Protein AF-B8G571-F1 (afdb_monomer_lite)

pLDDT: mean 78.17, std 21.97, range [33.59, 98.81]

Radius of gyration: 35.3 Å; chains: 1; bounding box: 84×108×70 Å

Sequence (283 aa):
MSETVSPSSNPSPSGTERSGAGNASVTTETRPIRRRFLLNDRLRTGMLVLLGVLVIVILVLLVFGITGWSLSARPQSRLAPRDLILQPPTVAPVAGSVPSVPTTVVDVAPRFAAAYEQLGGLRRLGLPISPALLYNGREVQWFERARVEYWPELSGTPYEFQIGLVGVEYVAGRTFLRPDPFESRPDLRYFPETGFGVGGLFLQYWEENGGLQSFGYPISAEFDEVQPDGRAFRVQYFERARFELHPAAAGTPYVVQLGLLGSALYFGEPRPQTVQPRPTPVP

Organism: Chloroflexus aggregans (strain MD-66 / DSM 9485) (NCBI:txid326427)

Secondary structure (DSSP, 8-state):
-------------------------------------SSHHHHHHHHHHHHHHHHHHHHHHHHHSSS-------------HHHHHS--------SS---------PPPPTTTHHHHHHTTHHHHT-SEEEEEEEETTEEEEEESS-EEEE-GGGTTSTTSEEE-SHHHHHTTT---PPPPP---BTTEEEETTTTEEEEHHHHHHHHHTTHHHHH-SB-S--EEEE-TTS-EEEEEEETTEEEEE-GGGTTSTTSEEE--HHHHHHHTPPPPEEEPPPPPPP-

Structure (mmCIF, N/CA/C/O backbone):
data_AF-B8G571-F1
#
_entry.id   AF-B8G571-F1
#
loop_
_atom_site.group_PDB
_atom_site.id
_atom_site.type_symbol
_atom_site.label_atom_id
_atom_site.label_alt_id
_atom_site.label_comp_id
_atom_site.label_asym_id
_atom_site.label_entity_id
_atom_site.label_seq_id
_atom_site.pdbx_PDB_ins_code
_atom_site.Cartn_x
_atom_site.Cartn_y
_atom_site.Cartn_z
_atom_site.occupancy
_atom_site.B_iso_or_equiv
_atom_site.auth_seq_id
_atom_site.auth_comp_id
_atom_site.auth_asym_id
_atom_site.auth_atom_id
_atom_site.pdbx_PDB_model_num
ATOM 1 N N . MET A 1 1 ? -49.202 -38.147 -16.886 1.00 45.44 1 MET A N 1
ATOM 2 C CA . MET A 1 1 ? -48.747 -39.549 -16.824 1.00 45.44 1 MET A CA 1
ATOM 3 C C . MET A 1 1 ? -47.994 -39.697 -15.522 1.00 45.44 1 MET A C 1
ATOM 5 O O . MET A 1 1 ? -47.033 -38.973 -15.306 1.00 45.44 1 MET A O 1
ATOM 9 N N . SER A 1 2 ? -48.563 -40.495 -14.628 1.00 39.41 2 SER A N 1
ATOM 10 C CA . SER A 1 2 ? -48.139 -40.719 -13.246 1.00 39.41 2 SER A CA 1
ATOM 11 C C . SER A 1 2 ? -47.382 -42.039 -13.159 1.00 39.41 2 SER A C 1
ATOM 13 O O . SER A 1 2 ? -47.805 -42.971 -13.829 1.00 39.41 2 SER A O 1
ATOM 15 N N . GLU A 1 3 ? -46.368 -42.125 -12.298 1.00 45.25 3 GLU A N 1
ATOM 16 C CA . GLU A 1 3 ? -45.901 -43.349 -11.615 1.00 45.25 3 GLU A CA 1
ATOM 17 C C . GLU A 1 3 ? -45.014 -42.879 -10.428 1.00 45.25 3 GLU A C 1
ATOM 19 O O . GLU A 1 3 ? -44.069 -42.128 -10.649 1.00 45.25 3 GLU A O 1
ATOM 24 N N . THR A 1 4 ? -45.451 -42.902 -9.154 1.00 41.06 4 THR A N 1
ATOM 25 C CA . THR A 1 4 ? -45.388 -43.981 -8.119 1.00 41.06 4 THR A CA 1
ATOM 26 C C . THR A 1 4 ? -44.057 -44.748 -8.029 1.00 41.06 4 THR A C 1
ATOM 28 O O . THR A 1 4 ? -43.531 -45.109 -9.066 1.00 41.06 4 THR A O 1
ATOM 31 N N . VAL A 1 5 ? -43.480 -45.199 -6.899 1.00 40.47 5 VAL A N 1
ATOM 32 C CA . VAL A 1 5 ? -43.460 -44.942 -5.431 1.00 40.47 5 VAL A CA 1
ATOM 33 C C . VAL A 1 5 ? -42.567 -46.069 -4.835 1.00 40.47 5 VAL A C 1
ATOM 35 O O . VAL A 1 5 ? -42.882 -47.231 -5.047 1.00 40.47 5 VAL A O 1
ATOM 38 N N . SER A 1 6 ? -41.503 -45.710 -4.092 1.00 41.62 6 SER A N 1
ATOM 39 C CA . SER A 1 6 ? -40.931 -46.330 -2.855 1.00 41.62 6 SER A CA 1
ATOM 40 C C . SER A 1 6 ? -40.576 -47.857 -2.774 1.00 41.62 6 SER A C 1
ATOM 42 O O . SER A 1 6 ? -40.609 -48.553 -3.778 1.00 41.62 6 SER A O 1
ATOM 44 N N . PRO A 1 7 ? -40.152 -48.407 -1.602 1.00 54.22 7 PRO A N 1
ATOM 45 C CA . PRO A 1 7 ? -38.764 -48.465 -1.096 1.00 54.22 7 PRO A CA 1
ATOM 46 C C . PRO A 1 7 ? -38.327 -49.903 -0.681 1.00 54.22 7 PRO A C 1
ATOM 48 O O . PRO A 1 7 ? -39.120 -50.836 -0.758 1.00 54.22 7 PRO A O 1
ATOM 51 N N . SER A 1 8 ? -37.106 -50.110 -0.158 1.00 41.09 8 SER A N 1
ATOM 52 C CA . SER A 1 8 ? -36.758 -51.375 0.528 1.00 41.09 8 SER A CA 1
ATOM 53 C C . SER A 1 8 ? -35.945 -51.171 1.808 1.00 41.09 8 SER A C 1
ATOM 55 O O . SER A 1 8 ? -34.996 -50.393 1.860 1.00 41.09 8 SER A O 1
ATOM 57 N N . SER A 1 9 ? -36.369 -51.901 2.834 1.00 41.66 9 SER A N 1
ATOM 58 C CA . SER A 1 9 ? -35.986 -51.885 4.245 1.00 41.66 9 SER A CA 1
ATOM 59 C C . SER A 1 9 ? -34.973 -52.978 4.635 1.00 41.66 9 SER A C 1
ATOM 61 O O . SER A 1 9 ? -34.919 -54.026 4.002 1.00 41.66 9 SER A O 1
ATOM 63 N N . ASN A 1 10 ? -34.246 -52.696 5.727 1.00 40.47 10 ASN A N 1
ATOM 64 C CA . ASN A 1 10 ? -33.499 -53.526 6.706 1.00 40.47 10 ASN A CA 1
ATOM 65 C C . ASN A 1 10 ? -33.826 -55.042 6.812 1.00 40.47 10 ASN A C 1
ATOM 67 O O . ASN A 1 10 ? -34.968 -55.410 6.530 1.00 40.47 10 ASN A O 1
ATOM 71 N N . PRO A 1 11 ? -32.917 -55.914 7.341 1.00 53.44 11 PRO A N 1
ATOM 72 C CA . PRO A 1 11 ? -32.663 -55.963 8.806 1.00 53.44 11 PRO A CA 1
ATOM 73 C C . PRO A 1 11 ? -31.276 -56.474 9.317 1.00 53.44 11 PRO A C 1
ATOM 75 O O . PRO A 1 11 ? -30.541 -57.165 8.619 1.00 53.44 11 PRO A O 1
ATOM 78 N N . SER A 1 12 ? -30.978 -56.199 10.602 1.00 36.59 12 SER A N 1
ATOM 79 C CA . SER A 1 12 ? -30.071 -56.980 11.491 1.00 36.59 12 SER A CA 1
ATOM 80 C C . SER A 1 12 ? -30.841 -58.139 12.156 1.00 36.59 12 SER A C 1
ATOM 82 O O . SER A 1 12 ? -32.064 -58.012 12.270 1.00 36.59 12 SER A O 1
ATOM 84 N N . PRO A 1 13 ? -30.196 -59.230 12.652 1.00 52.22 13 PRO A N 1
ATOM 85 C CA . PRO A 1 13 ? -29.934 -59.326 14.112 1.00 52.22 13 PRO A CA 1
ATOM 86 C C . PRO A 1 13 ? -28.769 -60.253 14.613 1.00 52.22 13 PRO A C 1
ATOM 88 O O . PRO A 1 13 ? -28.415 -61.248 13.995 1.00 52.22 13 PRO A O 1
ATOM 91 N N . SER A 1 14 ? -28.225 -59.878 15.788 1.00 39.12 14 SER A N 1
ATOM 92 C CA . SER A 1 14 ? -27.766 -60.613 17.011 1.00 39.12 14 SER A CA 1
ATOM 93 C C . SER A 1 14 ? -27.102 -62.024 17.062 1.00 39.12 14 SER A C 1
ATOM 95 O O . SER A 1 14 ? -27.705 -63.006 16.643 1.00 39.12 14 SER A O 1
ATOM 97 N N . GLY A 1 15 ? -26.033 -62.113 17.892 1.00 34.69 15 GLY A N 1
ATOM 98 C CA . GLY A 1 15 ? -25.751 -63.147 18.939 1.00 34.69 15 GLY A CA 1
ATOM 99 C C . GLY A 1 15 ? -24.708 -64.249 18.621 1.00 34.69 15 GLY A C 1
ATOM 100 O O . GLY A 1 15 ? -24.495 -64.518 17.450 1.00 34.69 15 GLY A O 1
ATOM 101 N N . THR A 1 16 ? -24.024 -64.991 19.521 1.00 42.03 16 THR A N 1
ATOM 102 C CA . THR A 1 16 ? -23.723 -65.026 20.984 1.00 42.03 16 THR A CA 1
ATOM 103 C C . THR A 1 16 ? -22.795 -66.265 21.248 1.00 42.03 16 THR A C 1
ATOM 105 O O . THR A 1 16 ? -22.945 -67.249 20.532 1.00 42.03 16 THR A O 1
ATOM 108 N N . GLU A 1 17 ? -21.933 -66.259 22.299 1.00 39.91 17 GLU A N 1
ATOM 109 C CA . GLU A 1 17 ? -21.276 -67.419 23.017 1.00 39.91 17 GLU A CA 1
ATOM 110 C C . GLU A 1 17 ? -20.122 -68.227 22.334 1.00 39.91 17 GLU A C 1
ATOM 112 O O . GLU A 1 17 ? -20.059 -68.269 21.117 1.00 39.91 17 GLU A O 1
ATOM 117 N N . ARG A 1 18 ? -19.132 -68.919 22.966 1.00 39.53 18 ARG A N 1
ATOM 118 C CA . ARG A 1 18 ? -18.781 -69.430 24.335 1.00 39.53 18 ARG A CA 1
ATOM 119 C C . ARG A 1 18 ? -17.274 -69.863 24.357 1.00 39.53 18 ARG A C 1
ATOM 121 O O . ARG A 1 18 ? -16.792 -70.323 23.334 1.00 39.53 18 ARG A O 1
ATOM 128 N N . SER A 1 19 ? -16.482 -69.624 25.421 1.00 38.56 19 SER A N 1
ATOM 129 C CA . SER A 1 19 ? -16.029 -70.531 26.528 1.00 38.56 19 SER A CA 1
ATOM 130 C C . SER A 1 19 ? -14.947 -71.611 26.249 1.00 38.56 19 SER A C 1
ATOM 132 O O . SER A 1 19 ? -15.078 -72.394 25.316 1.00 38.56 19 SER A O 1
ATOM 134 N N . GLY A 1 20 ? -13.951 -71.730 27.153 1.00 34.31 20 GLY A N 1
ATOM 135 C CA . GLY A 1 20 ? -13.098 -72.925 27.319 1.00 34.31 20 GLY A CA 1
ATOM 136 C C . GLY A 1 20 ? -11.851 -72.732 28.208 1.00 34.31 20 GLY A C 1
ATOM 137 O O . GLY A 1 20 ? -10.887 -72.105 27.786 1.00 34.31 20 GLY A O 1
ATOM 138 N N . ALA A 1 21 ? -11.863 -73.291 29.426 1.00 43.22 21 ALA A N 1
ATOM 139 C CA . ALA A 1 21 ? -10.788 -73.283 30.434 1.00 43.22 21 ALA A CA 1
ATOM 140 C C . ALA A 1 21 ? -10.050 -74.641 30.517 1.00 43.22 21 ALA A C 1
ATOM 142 O O . ALA A 1 21 ? -10.618 -75.661 30.131 1.00 43.22 21 ALA A O 1
ATOM 143 N N . GLY A 1 22 ? -8.843 -74.688 31.109 1.00 34.47 22 GLY A N 1
ATOM 144 C CA . GLY A 1 22 ? -8.181 -75.948 31.494 1.00 34.47 22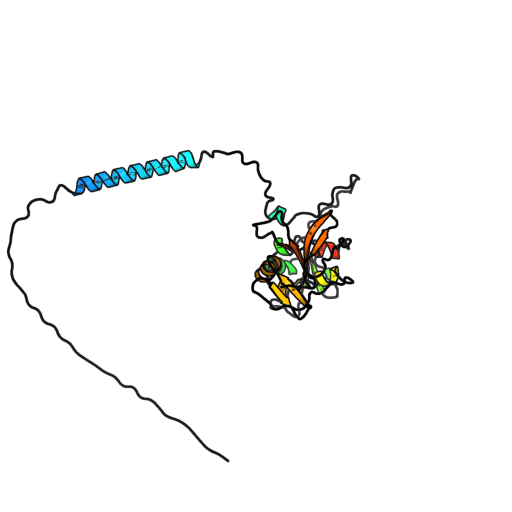 GLY A CA 1
ATOM 145 C C . GLY A 1 22 ? -6.830 -75.783 32.216 1.00 34.47 22 GLY A C 1
ATOM 146 O O . GLY A 1 22 ? -5.880 -75.267 31.641 1.00 34.47 22 GLY A O 1
ATOM 147 N N . ASN A 1 23 ? -6.765 -76.243 33.472 1.00 42.34 23 ASN A N 1
ATOM 148 C CA . ASN A 1 23 ? -5.604 -76.301 34.382 1.00 42.34 23 ASN A CA 1
ATOM 149 C C . ASN A 1 23 ? -4.798 -77.610 34.224 1.00 42.34 23 ASN A C 1
ATOM 151 O O . ASN A 1 23 ? -5.408 -78.654 34.007 1.00 42.34 23 ASN A O 1
ATOM 155 N N . ALA A 1 24 ? -3.489 -77.590 34.524 1.00 37.66 24 ALA A N 1
ATOM 156 C CA . ALA A 1 24 ? -2.761 -78.728 35.116 1.00 37.66 24 ALA A CA 1
ATOM 157 C C . ALA A 1 24 ? -1.444 -78.292 35.800 1.00 37.66 24 ALA A C 1
ATOM 159 O O . ALA A 1 24 ? -0.706 -77.452 35.292 1.00 37.66 24 ALA A O 1
ATOM 160 N N . SER A 1 25 ? -1.172 -78.887 36.962 1.00 43.00 25 SER A N 1
ATOM 161 C CA . SER A 1 25 ? -0.070 -78.663 37.908 1.00 43.00 25 SER A CA 1
ATOM 162 C C . SER A 1 25 ? 1.030 -79.736 37.802 1.00 43.00 25 SER A C 1
ATOM 164 O O . SER A 1 25 ? 0.711 -80.903 37.595 1.00 43.00 25 SER A O 1
ATOM 166 N N . VAL A 1 26 ? 2.309 -79.377 38.026 1.00 40.53 26 VAL A N 1
ATOM 167 C CA . VAL A 1 26 ? 3.432 -80.317 38.276 1.00 40.53 26 VAL A CA 1
ATOM 168 C C . VAL A 1 26 ? 4.404 -79.752 39.333 1.00 40.53 26 VAL A C 1
ATOM 170 O O . VAL A 1 26 ? 4.603 -78.544 39.437 1.00 40.53 26 VAL A O 1
ATOM 173 N N . THR A 1 27 ? 4.945 -80.671 40.136 1.00 39.69 27 THR A N 1
ATOM 174 C CA . THR A 1 27 ? 5.558 -80.569 41.472 1.00 39.69 27 THR A CA 1
ATOM 175 C C . THR A 1 27 ? 7.069 -80.235 41.502 1.00 39.69 27 THR A C 1
ATOM 177 O O . THR A 1 27 ? 7.789 -80.381 40.522 1.00 39.69 27 THR A O 1
ATOM 180 N N . THR A 1 28 ? 7.498 -79.806 42.692 1.00 46.19 28 THR A N 1
ATOM 181 C CA . THR A 1 28 ? 8.750 -79.256 43.260 1.00 46.19 28 THR A CA 1
ATOM 182 C C . THR A 1 28 ? 10.073 -80.035 43.091 1.00 46.19 28 THR A C 1
ATOM 184 O O . THR A 1 28 ? 10.098 -81.245 43.279 1.00 46.19 28 THR A O 1
ATOM 187 N N . GLU A 1 29 ? 11.205 -79.316 42.970 1.00 38.53 29 GLU A N 1
ATOM 188 C CA . GLU A 1 29 ? 12.532 -79.774 43.437 1.00 38.53 29 GLU A CA 1
ATOM 189 C C . GLU A 1 29 ? 13.393 -78.600 43.971 1.00 38.53 29 GLU A C 1
ATOM 191 O O . GLU A 1 29 ? 13.460 -77.525 43.373 1.00 38.53 29 GLU A O 1
ATOM 196 N N . THR A 1 30 ? 14.034 -78.792 45.130 1.00 47.78 30 THR A N 1
ATOM 197 C CA . THR A 1 30 ? 14.724 -77.765 45.939 1.00 47.78 30 THR A CA 1
ATOM 198 C C . THR A 1 30 ? 16.251 -77.894 45.809 1.00 47.78 30 THR A C 1
ATOM 200 O O . THR A 1 30 ? 16.797 -78.964 46.069 1.00 47.78 30 THR A O 1
ATOM 203 N N . ARG A 1 31 ? 16.983 -76.809 45.494 1.00 33.59 31 ARG A N 1
ATOM 204 C CA . ARG A 1 31 ? 18.466 -76.730 45.577 1.00 33.59 31 ARG A CA 1
ATOM 205 C C . ARG A 1 31 ? 18.934 -75.336 46.056 1.00 33.59 31 ARG A C 1
ATOM 207 O O . ARG A 1 31 ? 18.226 -74.358 45.833 1.00 33.59 31 ARG A O 1
ATOM 214 N N . PRO A 1 32 ? 20.083 -75.216 46.754 1.00 46.41 32 PRO A N 1
ATOM 215 C CA . PRO A 1 32 ? 20.324 -74.146 47.723 1.00 46.41 32 PRO A CA 1
ATOM 216 C C . PRO A 1 32 ? 20.829 -72.836 47.100 1.00 46.41 32 PRO A C 1
ATOM 218 O O . PRO A 1 32 ? 21.657 -72.825 46.190 1.00 46.41 32 PRO A O 1
ATOM 221 N N . ILE A 1 33 ? 20.387 -71.715 47.675 1.00 48.56 33 ILE A N 1
ATOM 222 C CA . ILE A 1 33 ? 20.823 -70.358 47.335 1.00 48.56 33 ILE A CA 1
ATOM 223 C C . ILE A 1 33 ? 22.231 -70.119 47.902 1.00 48.56 33 ILE A C 1
ATOM 225 O O . ILE A 1 33 ? 22.418 -70.014 49.114 1.00 48.56 33 ILE A O 1
ATOM 229 N N . ARG A 1 34 ? 23.231 -69.959 47.025 1.00 51.09 34 ARG A N 1
ATOM 230 C CA . ARG A 1 34 ? 24.529 -69.358 47.372 1.00 51.09 34 ARG A CA 1
ATOM 231 C C . ARG A 1 34 ? 24.786 -68.108 46.521 1.00 51.09 34 ARG A C 1
ATOM 233 O O . ARG A 1 34 ? 24.948 -68.197 45.313 1.00 51.09 34 ARG A O 1
ATOM 240 N N . ARG A 1 35 ? 24.914 -66.977 47.230 1.00 52.91 35 ARG A N 1
ATOM 241 C CA . ARG A 1 35 ? 25.648 -65.732 46.902 1.00 52.91 35 ARG A CA 1
ATOM 242 C C . ARG A 1 35 ? 25.152 -64.864 45.726 1.00 52.91 35 ARG A C 1
ATOM 244 O O . ARG A 1 35 ? 25.641 -64.967 44.609 1.00 52.91 35 ARG A O 1
ATOM 251 N N . ARG A 1 36 ? 24.344 -63.841 46.042 1.00 55.75 36 ARG A N 1
ATOM 252 C CA . ARG A 1 36 ? 24.288 -62.555 45.311 1.00 55.75 36 ARG A CA 1
ATOM 253 C C . ARG A 1 36 ? 24.496 -61.406 46.300 1.00 55.75 36 ARG A C 1
ATOM 255 O O . ARG A 1 36 ? 23.529 -60.915 46.858 1.00 55.75 36 ARG A O 1
ATOM 262 N N . PHE A 1 37 ? 25.742 -61.006 46.552 1.00 54.12 37 PHE A N 1
ATOM 263 C CA . PHE A 1 37 ? 26.017 -59.839 47.408 1.00 54.12 37 PHE A CA 1
ATOM 264 C C . PHE A 1 37 ? 27.237 -59.000 46.989 1.00 54.12 37 PHE A C 1
ATOM 266 O O . PHE A 1 37 ? 27.769 -58.272 47.809 1.00 54.12 37 PHE A O 1
ATOM 273 N N . LEU A 1 38 ? 27.694 -59.060 45.728 1.00 57.59 38 LEU A N 1
ATOM 274 C CA . LEU A 1 38 ? 28.886 -58.299 45.295 1.00 57.59 38 LEU A CA 1
ATOM 275 C C . LEU A 1 38 ? 28.763 -57.565 43.941 1.00 57.59 38 LEU A C 1
ATOM 277 O O . LEU A 1 38 ? 29.775 -57.113 43.414 1.00 57.59 38 LEU A O 1
ATOM 281 N N . LEU A 1 39 ? 27.561 -57.411 43.363 1.00 56.22 39 LEU A N 1
ATOM 282 C CA . LEU A 1 39 ? 27.386 -56.632 42.116 1.00 56.22 39 LEU A CA 1
ATOM 283 C C . LEU A 1 39 ? 26.834 -55.209 42.322 1.00 56.22 39 LEU A C 1
ATOM 285 O O . LEU A 1 39 ? 27.029 -54.357 41.457 1.00 56.22 39 LEU A O 1
ATOM 289 N N . ASN A 1 40 ? 26.180 -54.922 43.452 1.00 60.00 40 ASN A N 1
ATOM 290 C CA . ASN A 1 40 ? 25.453 -53.658 43.626 1.00 60.00 40 ASN A CA 1
ATOM 291 C C . ASN A 1 40 ? 26.343 -52.476 44.027 1.00 60.00 40 ASN A C 1
ATOM 293 O O . ASN A 1 40 ? 25.973 -51.338 43.751 1.00 60.00 40 ASN A O 1
ATOM 297 N N . ASP A 1 41 ? 27.512 -52.717 44.622 1.00 60.41 41 ASP A N 1
ATOM 298 C CA . ASP A 1 41 ? 28.391 -51.616 45.025 1.00 60.41 41 ASP A CA 1
ATOM 299 C C . ASP A 1 41 ? 29.051 -50.966 43.815 1.00 60.41 41 ASP A C 1
ATOM 301 O O . ASP A 1 41 ? 28.994 -49.753 43.681 1.00 60.41 41 ASP A O 1
ATOM 305 N N . ARG A 1 42 ? 29.546 -51.748 42.847 1.00 62.00 42 ARG A N 1
ATOM 306 C CA . ARG A 1 42 ? 30.198 -51.200 41.642 1.00 62.00 42 ARG A CA 1
ATOM 307 C C . ARG A 1 42 ? 29.274 -50.309 40.805 1.00 62.00 42 ARG A C 1
ATOM 309 O O . ARG A 1 42 ? 29.723 -49.297 40.276 1.00 62.00 42 ARG A O 1
ATOM 316 N N . LEU A 1 43 ? 27.989 -50.657 40.716 1.00 63.94 43 LEU A N 1
ATOM 317 C CA . LEU A 1 43 ? 26.984 -49.853 40.010 1.00 63.94 43 LEU A CA 1
ATOM 318 C C . LEU A 1 43 ? 26.650 -48.557 40.766 1.00 63.94 43 LEU A C 1
ATOM 320 O O . LEU A 1 43 ? 26.521 -47.503 40.148 1.00 63.94 43 LEU A O 1
ATOM 324 N N . ARG A 1 44 ? 26.568 -48.610 42.101 1.00 66.75 44 ARG A N 1
ATOM 325 C CA . ARG A 1 44 ? 26.329 -47.426 42.942 1.00 66.75 44 ARG A CA 1
ATOM 326 C C . ARG A 1 44 ? 27.514 -46.465 42.924 1.00 66.75 44 ARG A C 1
ATOM 328 O O . ARG A 1 44 ? 27.307 -45.264 42.772 1.00 66.75 44 ARG A O 1
ATOM 335 N N . THR A 1 45 ? 28.743 -46.977 43.005 1.00 72.50 45 THR A N 1
ATOM 336 C CA . THR A 1 45 ? 29.950 -46.146 42.911 1.00 72.50 45 THR A CA 1
ATOM 337 C C . THR A 1 45 ? 30.069 -45.511 41.526 1.00 72.50 45 THR A C 1
ATOM 339 O O . THR A 1 45 ? 30.356 -44.322 41.430 1.00 72.50 45 THR A O 1
ATOM 342 N N . GLY A 1 46 ? 29.773 -46.261 40.456 1.00 76.25 46 GLY A N 1
ATOM 343 C CA . GLY A 1 46 ? 29.768 -45.728 39.090 1.00 76.25 46 GLY A CA 1
ATOM 344 C C . GLY A 1 46 ? 28.759 -44.593 38.891 1.00 76.25 46 GLY A C 1
ATOM 345 O O . GLY A 1 46 ? 29.092 -43.569 38.298 1.00 76.25 46 GLY A O 1
ATOM 346 N N . MET A 1 47 ? 27.552 -44.730 39.448 1.00 74.88 47 MET A N 1
ATOM 347 C CA . MET A 1 47 ? 26.511 -43.702 39.366 1.00 74.88 47 MET A CA 1
ATOM 348 C C . MET A 1 47 ? 26.886 -42.419 40.128 1.00 74.88 47 MET A C 1
ATOM 350 O O . MET A 1 47 ? 26.653 -41.323 39.624 1.00 74.88 47 MET A O 1
ATOM 354 N N . LEU A 1 48 ? 27.511 -42.535 41.306 1.00 81.38 48 LEU A N 1
ATOM 355 C CA . LEU A 1 48 ? 27.962 -41.374 42.087 1.00 81.38 48 LEU A CA 1
ATOM 356 C C . LEU A 1 48 ? 29.107 -40.614 41.405 1.00 81.38 48 LEU A C 1
ATOM 358 O O . LEU A 1 48 ? 29.114 -39.384 41.414 1.00 81.38 48 LEU A O 1
ATOM 362 N N . VAL A 1 49 ? 30.039 -41.329 40.766 1.00 83.44 49 VAL A N 1
ATOM 363 C CA . VAL A 1 49 ? 31.113 -40.705 39.975 1.00 83.44 49 VAL A CA 1
ATOM 364 C C . VAL A 1 49 ? 30.534 -39.950 38.778 1.00 83.44 49 VAL A C 1
ATOM 366 O O . VAL A 1 49 ? 30.915 -38.807 38.540 1.00 83.44 49 VAL A O 1
ATOM 369 N N . LEU A 1 50 ? 29.572 -40.544 38.063 1.00 83.00 50 LEU A N 1
ATOM 370 C CA . LEU A 1 50 ? 28.932 -39.907 36.909 1.00 83.00 50 LEU A CA 1
ATOM 371 C C . LEU A 1 50 ? 28.206 -38.610 37.299 1.00 83.00 50 LEU A C 1
ATOM 373 O O . LEU A 1 50 ? 28.311 -37.598 36.609 1.00 83.00 50 LEU A O 1
ATOM 377 N N . LEU A 1 51 ? 27.503 -38.632 38.433 1.00 85.56 51 LEU A N 1
ATOM 378 C CA . LEU A 1 51 ? 26.767 -37.478 38.941 1.00 85.56 51 LEU A CA 1
ATOM 379 C C . LEU A 1 51 ? 27.721 -36.367 39.410 1.00 85.56 51 LEU A C 1
ATOM 381 O O . LEU A 1 51 ? 27.471 -35.194 39.145 1.00 85.56 51 LEU A O 1
ATOM 385 N N . GLY A 1 52 ? 28.859 -36.732 40.011 1.00 88.31 52 GLY A N 1
ATOM 386 C CA . GLY A 1 52 ? 29.930 -35.789 40.342 1.00 88.31 52 GLY A CA 1
ATOM 387 C C . GLY A 1 52 ? 30.539 -35.116 39.107 1.00 88.31 52 GLY A C 1
ATOM 388 O O . GLY A 1 52 ? 30.698 -33.897 39.089 1.00 88.31 52 GLY A O 1
ATOM 389 N N . VAL A 1 53 ? 30.814 -35.880 38.045 1.00 87.56 53 VAL A N 1
ATOM 390 C CA . VAL A 1 53 ? 31.320 -35.335 36.771 1.00 87.56 53 VAL A CA 1
ATOM 391 C C . VAL A 1 53 ? 30.306 -34.380 36.140 1.00 87.56 53 VAL A C 1
ATOM 393 O O . VAL A 1 53 ? 30.684 -33.298 35.698 1.00 87.56 53 VAL A O 1
ATOM 396 N N . LEU A 1 54 ? 29.017 -34.731 36.148 1.00 87.00 54 LEU A N 1
ATOM 397 C CA . LEU A 1 54 ? 27.958 -33.877 35.607 1.00 87.00 54 LEU A CA 1
ATOM 398 C C . LEU A 1 54 ? 27.875 -32.532 36.345 1.00 87.00 54 LEU A C 1
ATOM 400 O 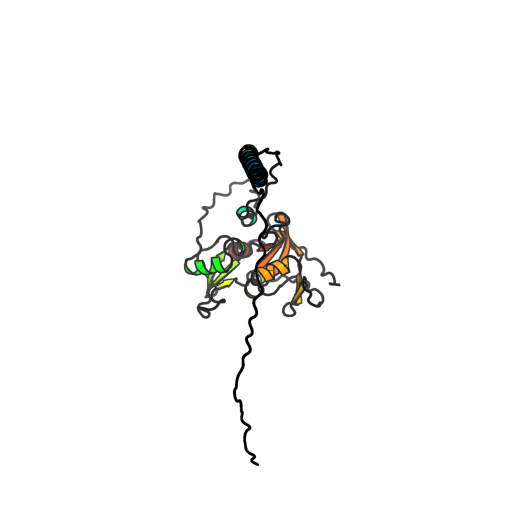O . LEU A 1 54 ? 27.780 -31.486 35.707 1.00 87.00 54 LEU A O 1
ATOM 404 N N . VAL A 1 55 ? 27.964 -32.543 37.678 1.00 88.81 55 VAL A N 1
ATOM 405 C CA . VAL A 1 55 ? 27.960 -31.316 38.491 1.00 88.81 55 VAL A CA 1
ATOM 406 C C . VAL A 1 55 ? 29.179 -30.444 38.190 1.00 88.81 55 VAL A C 1
ATOM 408 O O . VAL A 1 55 ? 29.037 -29.229 38.075 1.00 88.81 55 VAL A O 1
ATOM 411 N N . ILE A 1 56 ? 30.357 -31.044 37.998 1.00 87.25 56 ILE A N 1
ATOM 412 C CA . ILE A 1 56 ? 31.569 -30.306 37.615 1.00 87.25 56 ILE A CA 1
ATOM 413 C C . ILE A 1 56 ? 31.400 -29.673 36.231 1.00 87.25 56 ILE A C 1
ATOM 415 O O . ILE A 1 56 ? 31.729 -28.504 36.067 1.00 87.25 56 ILE A O 1
ATOM 419 N N . VAL A 1 57 ? 30.838 -30.390 35.254 1.00 84.25 57 VAL A N 1
ATOM 420 C CA . VAL A 1 57 ? 30.562 -29.836 33.917 1.00 84.25 57 VAL A CA 1
ATOM 421 C C . VAL A 1 57 ? 29.582 -28.665 33.997 1.00 84.25 57 VAL A C 1
ATOM 423 O O . VAL A 1 57 ? 29.822 -27.636 33.375 1.00 84.25 57 VAL A O 1
ATOM 426 N N . ILE A 1 58 ? 28.519 -28.774 34.797 1.00 82.06 58 ILE A N 1
ATOM 427 C CA . ILE A 1 58 ? 27.558 -27.680 35.003 1.00 82.06 58 ILE A CA 1
ATOM 428 C C . ILE A 1 58 ? 28.232 -26.478 35.680 1.00 82.06 58 ILE A C 1
ATOM 430 O O . ILE A 1 58 ? 28.022 -25.345 35.257 1.00 82.06 58 ILE A O 1
ATOM 434 N N . LEU A 1 59 ? 29.083 -26.704 36.685 1.00 83.06 59 LEU A N 1
ATOM 435 C CA . LEU A 1 59 ? 29.859 -25.643 37.334 1.00 83.06 59 LEU A CA 1
ATOM 436 C C . LEU A 1 59 ? 30.838 -24.975 36.368 1.00 83.06 59 LEU A C 1
ATOM 438 O O . LEU A 1 59 ? 30.940 -23.754 36.359 1.00 83.06 59 LEU A O 1
ATOM 442 N N . VAL A 1 60 ? 31.510 -25.746 35.513 1.00 79.38 60 VAL A N 1
ATOM 443 C CA . VAL A 1 60 ? 32.375 -25.219 34.451 1.00 79.38 60 VAL A CA 1
ATOM 444 C C . VAL A 1 60 ? 31.545 -24.403 33.459 1.00 79.38 60 VAL A C 1
ATOM 446 O O . VAL A 1 60 ? 31.925 -23.286 33.137 1.00 79.38 60 VAL A O 1
ATOM 449 N N . LEU A 1 61 ? 30.372 -24.871 33.033 1.00 78.94 61 LEU A N 1
ATOM 450 C CA . LEU A 1 61 ? 29.487 -24.101 32.153 1.00 78.94 61 LEU A CA 1
ATOM 451 C C . LEU A 1 61 ? 28.939 -22.831 32.821 1.00 78.94 61 LEU A C 1
ATOM 453 O O . LEU A 1 61 ? 28.746 -21.836 32.136 1.00 78.94 61 LEU A O 1
ATOM 457 N N . LEU A 1 62 ? 28.738 -22.813 34.138 1.00 75.75 62 LEU A N 1
ATOM 458 C CA . LEU A 1 62 ? 28.337 -21.606 34.870 1.00 75.75 62 LEU A CA 1
ATOM 459 C C . LEU A 1 62 ? 29.501 -20.621 35.056 1.00 75.75 62 LEU A C 1
ATOM 461 O O . LEU A 1 62 ? 29.309 -19.417 34.931 1.00 75.75 62 LEU A O 1
ATOM 465 N N . VAL A 1 63 ? 30.715 -21.113 35.309 1.00 71.62 63 VAL A N 1
ATOM 466 C CA . VAL A 1 63 ? 31.914 -20.275 35.494 1.00 71.62 63 VAL A CA 1
ATOM 467 C C . VAL A 1 63 ? 32.433 -19.730 34.154 1.00 71.62 63 VAL A C 1
ATOM 469 O O . VAL A 1 63 ? 32.806 -18.559 34.056 1.00 71.62 63 VAL A O 1
ATOM 472 N N . PHE A 1 64 ? 32.416 -20.548 33.099 1.00 63.78 64 PHE A N 1
ATOM 473 C CA . PHE A 1 64 ? 32.919 -20.195 31.766 1.00 63.78 64 PHE A CA 1
ATOM 474 C C . PHE A 1 64 ? 31.830 -19.708 30.799 1.00 63.78 64 PHE A C 1
ATOM 476 O O . PHE A 1 64 ? 32.138 -18.993 29.854 1.00 63.78 64 PHE A O 1
ATOM 483 N N . GLY A 1 65 ? 30.552 -20.016 31.037 1.00 54.81 65 GLY A N 1
ATOM 484 C CA . GLY A 1 65 ? 29.430 -19.483 30.249 1.00 54.81 65 GLY A CA 1
ATOM 485 C C . GLY A 1 65 ? 29.032 -18.051 30.617 1.00 54.81 65 GLY A C 1
ATOM 486 O O . GLY A 1 65 ? 28.275 -17.427 29.879 1.00 54.81 65 GLY A O 1
ATOM 487 N N . ILE A 1 66 ? 29.553 -17.510 31.725 1.00 57.78 66 ILE A N 1
ATOM 488 C CA . ILE A 1 66 ? 29.323 -16.118 32.156 1.00 57.78 66 ILE A CA 1
ATOM 489 C C . ILE A 1 66 ? 30.535 -15.218 31.844 1.00 57.78 66 ILE A C 1
ATOM 491 O O . ILE A 1 66 ? 30.409 -13.995 31.781 1.00 57.78 66 ILE A O 1
ATOM 495 N N . THR A 1 67 ? 31.707 -15.788 31.548 1.00 49.53 67 THR A N 1
ATOM 496 C CA . THR A 1 67 ? 32.883 -15.024 31.109 1.00 49.53 67 THR A CA 1
ATOM 497 C C . THR A 1 67 ? 32.916 -14.941 29.585 1.00 49.53 67 THR A C 1
ATOM 499 O O . THR A 1 67 ? 33.632 -15.662 28.899 1.00 49.53 67 THR A O 1
ATOM 502 N N . GLY A 1 68 ? 32.097 -14.035 29.044 1.00 53.25 68 GLY A N 1
ATOM 503 C CA . GLY A 1 68 ? 32.067 -13.711 27.623 1.00 53.25 68 GLY A CA 1
ATOM 504 C C . GLY A 1 68 ? 33.453 -13.334 27.098 1.00 53.25 68 GLY A C 1
ATOM 505 O O . GLY A 1 68 ? 33.938 -12.224 27.311 1.00 53.25 68 GLY A O 1
ATOM 506 N N . TRP A 1 69 ? 34.078 -14.245 26.355 1.00 47.41 69 TRP A N 1
ATOM 507 C CA . TRP A 1 69 ? 35.111 -13.887 25.394 1.00 47.41 69 TRP A CA 1
ATOM 508 C C . TRP A 1 69 ? 34.445 -13.070 24.291 1.00 47.41 69 TRP A C 1
ATOM 510 O O . TRP A 1 69 ? 33.946 -13.596 23.298 1.00 47.41 69 TRP A O 1
ATOM 520 N N . SER A 1 70 ? 34.413 -11.756 24.498 1.00 52.72 70 SER A N 1
ATOM 521 C CA . SER A 1 70 ? 34.165 -10.780 23.447 1.00 52.72 70 SER A CA 1
ATOM 522 C C . SER A 1 70 ? 35.313 -10.873 22.443 1.00 52.72 70 SER A C 1
ATOM 524 O O . SER A 1 70 ? 36.284 -10.121 22.508 1.00 52.72 70 SER A O 1
ATOM 526 N N . LEU A 1 71 ? 35.200 -11.789 21.480 1.00 53.78 71 LEU A N 1
ATOM 527 C CA . LEU A 1 71 ? 35.712 -11.506 20.148 1.00 53.78 71 LEU A CA 1
ATOM 528 C C . LEU A 1 71 ? 35.036 -10.199 19.752 1.00 53.78 71 LEU A C 1
ATOM 530 O O . LEU A 1 71 ? 33.817 -10.166 19.592 1.00 53.78 71 LEU A O 1
ATOM 534 N N . SER A 1 72 ? 35.813 -9.123 19.659 1.00 51.56 72 SER A N 1
ATOM 535 C CA . SER A 1 72 ? 35.382 -7.871 19.051 1.00 51.56 72 SER A CA 1
ATOM 536 C C . SER A 1 72 ? 35.064 -8.134 17.580 1.00 51.56 72 SER A C 1
ATOM 538 O O . SER A 1 72 ? 35.815 -7.767 16.679 1.00 51.56 72 SER A O 1
ATOM 540 N N . ALA A 1 73 ? 33.940 -8.796 17.320 1.00 50.94 73 ALA A N 1
ATOM 541 C CA . ALA A 1 73 ? 33.221 -8.631 16.087 1.00 50.94 73 ALA A CA 1
ATOM 542 C C . ALA A 1 73 ? 32.889 -7.144 16.055 1.00 50.94 73 ALA A C 1
ATOM 544 O O . ALA A 1 73 ? 32.159 -6.643 16.913 1.00 50.94 73 ALA A O 1
ATOM 545 N N . ARG A 1 74 ? 33.502 -6.416 15.116 1.00 46.44 74 ARG A N 1
ATOM 546 C CA . ARG A 1 74 ? 33.055 -5.062 14.790 1.00 46.44 74 ARG A CA 1
ATOM 547 C C . ARG A 1 74 ? 31.528 -5.118 14.726 1.00 46.44 74 ARG A C 1
ATOM 549 O O . ARG A 1 74 ? 31.031 -5.991 14.008 1.00 46.44 74 ARG A O 1
ATOM 556 N N . PRO A 1 75 ? 30.789 -4.268 15.454 1.00 44.16 75 PRO A N 1
ATOM 557 C CA . PRO A 1 75 ? 29.353 -4.221 15.287 1.00 44.16 75 PRO A CA 1
ATOM 558 C C . PRO A 1 75 ? 29.101 -3.851 13.827 1.00 44.16 75 PRO A C 1
ATOM 560 O O . PRO A 1 75 ? 29.277 -2.706 13.420 1.00 44.16 75 PRO A O 1
ATOM 563 N N . GLN A 1 76 ? 28.743 -4.842 13.008 1.00 47.03 76 GLN A N 1
ATOM 564 C CA . GLN A 1 76 ? 27.952 -4.563 11.827 1.00 47.03 76 GLN A CA 1
ATOM 565 C C . GLN A 1 76 ? 26.692 -3.936 12.395 1.00 47.03 76 GLN A C 1
ATOM 567 O O . GLN A 1 76 ? 25.975 -4.571 13.169 1.00 47.03 76 GLN A O 1
ATOM 572 N N . SER A 1 77 ? 26.504 -2.658 12.104 1.00 46.88 77 SER A N 1
ATOM 573 C CA . SER A 1 77 ? 25.351 -1.855 12.471 1.00 46.88 77 SER A CA 1
ATOM 574 C C . SER A 1 77 ? 24.087 -2.473 11.868 1.00 46.88 77 SER A C 1
ATOM 576 O O . SER A 1 77 ? 23.551 -2.000 10.871 1.00 46.88 77 SER A O 1
ATOM 578 N N . ARG A 1 78 ? 23.601 -3.570 12.462 1.00 57.44 78 ARG A N 1
ATOM 579 C CA . ARG A 1 78 ? 22.230 -4.028 12.271 1.00 57.44 78 ARG A CA 1
ATOM 580 C C . ARG A 1 78 ? 21.357 -2.965 12.910 1.00 57.44 78 ARG A C 1
ATOM 582 O O . ARG A 1 78 ? 21.261 -2.891 14.132 1.00 57.44 78 ARG A O 1
ATOM 589 N N . LEU A 1 79 ? 20.777 -2.124 12.061 1.00 53.09 79 LEU A N 1
ATOM 590 C CA . LEU A 1 79 ? 19.687 -1.229 12.427 1.00 53.09 79 LEU A CA 1
ATOM 591 C C . LEU A 1 79 ? 18.640 -2.042 13.205 1.00 53.09 79 LEU A C 1
ATOM 593 O O . LEU A 1 79 ? 18.328 -3.176 12.823 1.00 53.09 79 LEU A O 1
ATOM 597 N N . ALA A 1 80 ? 18.136 -1.503 14.318 1.00 58.66 80 ALA A N 1
ATOM 598 C CA . ALA A 1 80 ? 17.105 -2.195 15.083 1.00 58.66 80 ALA A CA 1
ATOM 599 C C . ALA A 1 80 ? 15.843 -2.372 14.215 1.00 58.66 80 ALA A C 1
ATOM 601 O O . ALA A 1 80 ? 15.636 -1.585 13.293 1.00 58.66 80 ALA A O 1
ATOM 602 N N . PRO A 1 81 ? 14.949 -3.339 14.500 1.00 55.44 81 PRO A N 1
ATOM 603 C CA . PRO A 1 81 ? 13.721 -3.534 13.722 1.00 55.44 81 PRO A CA 1
ATOM 604 C C . PRO A 1 81 ? 12.903 -2.252 13.540 1.00 55.44 81 PRO A C 1
ATOM 606 O O . PRO A 1 81 ? 12.451 -1.964 12.439 1.00 55.44 81 PRO A O 1
ATOM 609 N N . ARG A 1 82 ? 12.792 -1.430 14.592 1.00 49.09 82 ARG A N 1
ATOM 610 C CA . ARG A 1 82 ? 12.148 -0.114 14.497 1.00 49.09 82 ARG A CA 1
ATOM 611 C C . ARG A 1 82 ? 12.891 0.826 13.543 1.00 49.09 82 ARG A C 1
ATOM 613 O O . ARG A 1 82 ? 12.240 1.503 12.774 1.00 49.09 82 ARG A O 1
ATOM 620 N N . ASP A 1 83 ? 14.223 0.831 13.546 1.00 57.50 83 ASP A N 1
ATOM 621 C CA . ASP A 1 83 ? 15.042 1.721 12.714 1.00 57.50 83 ASP A CA 1
ATOM 622 C C . ASP A 1 83 ? 15.088 1.227 11.255 1.00 57.50 83 ASP A C 1
ATOM 624 O O . ASP A 1 83 ? 15.344 2.004 10.342 1.00 57.50 83 ASP A O 1
ATOM 628 N N . LEU A 1 84 ? 14.822 -0.066 11.022 1.00 59.97 84 LEU A N 1
ATOM 629 C CA . LEU A 1 84 ? 14.597 -0.645 9.695 1.00 59.97 84 LEU A CA 1
ATOM 630 C C . LEU A 1 84 ? 13.228 -0.261 9.120 1.00 59.97 84 LEU A C 1
ATOM 632 O O . LEU A 1 84 ? 13.133 -0.090 7.909 1.00 59.97 84 LEU A O 1
ATOM 636 N N . ILE A 1 85 ? 12.198 -0.142 9.967 1.00 57.38 85 ILE A N 1
ATOM 637 C CA . ILE A 1 85 ? 10.822 0.230 9.584 1.00 57.38 85 ILE A CA 1
ATOM 638 C C . ILE A 1 85 ? 10.675 1.752 9.449 1.00 57.38 85 ILE A C 1
ATOM 640 O O . ILE A 1 85 ? 10.043 2.248 8.517 1.00 57.38 85 ILE A O 1
ATOM 644 N N . LEU A 1 86 ? 11.260 2.491 10.387 1.00 54.50 86 LEU A N 1
ATOM 645 C CA . LEU A 1 86 ? 11.201 3.944 10.501 1.00 54.50 86 LEU A CA 1
ATOM 646 C C . LEU A 1 86 ? 12.367 4.614 9.783 1.00 54.50 86 LEU A C 1
ATOM 648 O O . LEU A 1 86 ? 12.759 5.694 10.208 1.00 54.50 86 LEU A O 1
ATOM 652 N N . GLN A 1 87 ? 12.972 3.990 8.761 1.00 55.00 87 GLN A N 1
ATOM 653 C CA . GLN A 1 87 ? 14.011 4.674 7.989 1.00 55.00 87 GLN A CA 1
ATOM 654 C C . GLN A 1 87 ? 13.402 5.980 7.474 1.00 55.00 87 GLN A C 1
ATOM 656 O O . GLN A 1 87 ? 12.523 5.917 6.611 1.00 55.00 87 GLN A O 1
ATOM 661 N N . PRO A 1 88 ? 13.805 7.144 8.016 1.00 43.22 88 PRO A N 1
ATOM 662 C CA . PRO A 1 88 ? 13.233 8.390 7.555 1.00 43.22 88 PRO A CA 1
ATOM 663 C C . PRO A 1 88 ? 13.636 8.557 6.086 1.00 43.22 88 PRO A C 1
ATOM 665 O O . PRO A 1 88 ? 14.711 8.063 5.701 1.00 43.22 88 PRO A O 1
ATOM 668 N N . PRO A 1 89 ? 12.852 9.277 5.261 1.00 40.78 89 PRO A N 1
ATOM 669 C CA . PRO A 1 89 ? 13.439 9.871 4.072 1.00 40.78 89 PRO A CA 1
ATOM 670 C C . PRO A 1 89 ? 14.647 10.656 4.580 1.00 40.78 89 PRO A C 1
ATOM 672 O O . PRO A 1 89 ? 14.506 11.566 5.400 1.00 40.78 89 PRO A O 1
ATOM 675 N N . THR A 1 90 ? 15.857 10.236 4.209 1.00 41.75 90 THR A N 1
ATOM 676 C CA . THR A 1 90 ? 17.055 10.973 4.611 1.00 41.75 90 THR A CA 1
ATOM 677 C C . THR A 1 90 ? 17.085 12.207 3.730 1.00 41.75 90 THR A C 1
ATOM 679 O O . THR A 1 90 ? 17.802 12.269 2.739 1.00 41.75 90 THR A O 1
ATOM 682 N N . VAL A 1 91 ? 16.261 13.197 4.070 1.00 37.75 91 VAL A N 1
ATOM 683 C CA . VAL A 1 91 ? 16.477 14.559 3.617 1.00 37.75 91 VAL A CA 1
ATOM 684 C C . VAL A 1 91 ? 17.813 14.932 4.239 1.00 37.75 91 VAL A C 1
ATOM 686 O O . VAL A 1 91 ? 17.901 15.195 5.439 1.00 37.75 91 VAL A O 1
ATOM 689 N N . ALA A 1 92 ? 18.887 14.848 3.451 1.00 34.22 92 ALA A N 1
ATOM 690 C CA . ALA A 1 92 ? 20.161 15.416 3.849 1.00 34.22 92 ALA A CA 1
ATOM 691 C C . ALA A 1 92 ? 19.867 16.852 4.306 1.00 34.22 92 ALA A C 1
ATOM 693 O O . ALA A 1 92 ? 19.176 17.571 3.575 1.00 34.22 92 ALA A O 1
ATOM 694 N N . PRO A 1 93 ? 20.302 17.273 5.506 1.00 38.34 93 PRO A N 1
ATOM 695 C CA . PRO A 1 93 ? 20.046 18.628 5.946 1.00 38.34 93 PRO A CA 1
ATOM 696 C C . PRO A 1 93 ? 20.713 19.551 4.931 1.00 38.34 93 PRO A C 1
ATOM 698 O O . PRO A 1 93 ? 21.940 19.618 4.846 1.00 38.34 93 PRO A O 1
ATOM 701 N N . VAL A 1 94 ? 19.904 20.240 4.127 1.00 40.97 94 VAL A N 1
ATOM 702 C CA . VAL A 1 94 ? 20.381 21.396 3.383 1.00 40.97 94 VAL A CA 1
ATOM 703 C C . VAL A 1 94 ? 20.857 22.361 4.459 1.00 40.97 94 VAL A C 1
ATOM 705 O O . VAL A 1 94 ? 20.079 22.779 5.317 1.00 40.97 94 VAL A O 1
ATOM 708 N N . ALA A 1 95 ? 22.162 22.617 4.490 1.00 44.00 95 ALA A N 1
ATOM 709 C CA . ALA A 1 95 ? 22.775 23.516 5.450 1.00 44.00 95 ALA A CA 1
ATOM 710 C C . ALA A 1 95 ? 22.184 24.921 5.258 1.00 44.00 95 ALA A C 1
ATOM 712 O O . ALA A 1 95 ? 22.585 25.667 4.370 1.00 44.00 95 ALA A O 1
ATOM 713 N N . GLY A 1 96 ? 21.178 25.244 6.067 1.00 43.69 96 GLY A N 1
ATOM 714 C CA . GLY A 1 96 ? 20.429 26.489 5.997 1.00 43.69 96 GLY A CA 1
ATOM 715 C C . GLY A 1 96 ? 19.163 26.382 6.834 1.00 43.69 96 GLY A C 1
ATOM 716 O O . GLY A 1 96 ? 18.133 25.961 6.330 1.00 43.69 96 GLY A O 1
ATOM 717 N N . SER A 1 97 ? 19.285 26.704 8.126 1.00 45.94 97 SER A N 1
ATOM 718 C CA . SER A 1 97 ? 18.205 27.059 9.064 1.00 45.94 97 SER A CA 1
ATOM 719 C C . SER A 1 97 ? 16.782 26.650 8.645 1.00 45.94 97 SER A C 1
ATOM 721 O O . SER A 1 97 ? 15.975 27.502 8.273 1.00 45.94 97 SER A O 1
ATOM 723 N N . VAL A 1 98 ? 16.454 25.360 8.746 1.00 47.94 98 VAL A N 1
ATOM 724 C CA . VAL A 1 98 ? 15.050 24.946 8.806 1.00 47.94 98 VAL A CA 1
ATOM 725 C C . VAL A 1 98 ? 14.608 25.218 10.246 1.00 47.94 98 VAL A C 1
ATOM 727 O O . VAL A 1 98 ? 15.207 24.646 11.161 1.00 47.94 98 VAL A O 1
ATOM 730 N N . PRO A 1 99 ? 13.642 26.121 10.502 1.00 41.16 99 PRO A N 1
ATOM 731 C CA . PRO A 1 99 ? 13.084 26.257 11.839 1.00 41.16 99 PRO A CA 1
ATOM 732 C C . PRO A 1 99 ? 12.582 24.883 12.278 1.00 41.16 99 PRO A C 1
ATOM 734 O O . PRO A 1 99 ? 11.939 24.182 11.499 1.00 41.16 99 PRO A O 1
ATOM 737 N N . SER A 1 100 ? 12.916 24.487 13.505 1.00 43.00 100 SER A N 1
ATOM 738 C CA . SER A 1 100 ? 12.414 23.275 14.146 1.00 43.00 100 SER A CA 1
ATOM 739 C C . SER A 1 100 ? 10.889 23.270 14.059 1.00 43.00 100 SER A C 1
ATOM 741 O O . SER A 1 100 ? 10.219 23.954 14.835 1.00 43.00 100 SER A O 1
ATOM 743 N N . VAL A 1 101 ? 10.346 22.558 13.073 1.00 43.62 101 VAL A N 1
ATOM 744 C CA . VAL A 1 101 ? 8.908 22.343 12.948 1.00 43.62 101 VAL A CA 1
ATOM 745 C C . VAL A 1 101 ? 8.501 21.617 14.228 1.00 43.62 101 VAL A C 1
ATOM 747 O O . VAL A 1 101 ? 9.098 20.577 14.521 1.00 43.62 101 VAL A O 1
ATOM 750 N N . PRO A 1 102 ? 7.569 22.144 15.041 1.00 41.34 102 PRO A N 1
ATOM 751 C CA . PRO A 1 102 ? 7.079 21.399 16.187 1.00 41.34 102 PRO A CA 1
ATOM 752 C C . PRO A 1 102 ? 6.526 20.079 15.655 1.00 41.34 102 PRO A C 1
ATOM 754 O O . PRO A 1 102 ? 5.572 20.066 14.880 1.00 41.34 102 PRO A O 1
ATOM 757 N N . THR A 1 103 ? 7.166 18.970 16.021 1.00 47.91 103 THR A N 1
ATOM 758 C CA . THR A 1 103 ? 6.658 17.633 15.733 1.00 47.91 103 THR A CA 1
ATOM 759 C C . THR A 1 103 ? 5.414 17.460 16.588 1.00 47.91 103 THR A C 1
ATOM 761 O O . THR A 1 103 ? 5.486 17.006 17.728 1.00 47.91 103 THR A O 1
ATOM 764 N N . THR A 1 104 ? 4.264 17.915 16.094 1.00 56.19 104 THR A N 1
ATOM 765 C CA . THR A 1 104 ? 2.987 17.531 16.679 1.00 56.19 104 THR A CA 1
ATOM 766 C C . THR A 1 104 ? 2.932 16.016 16.569 1.00 56.19 104 THR A C 1
ATOM 768 O O . THR A 1 104 ? 2.859 15.480 15.467 1.00 56.19 104 THR A O 1
ATOM 771 N N . VAL A 1 105 ? 3.059 15.326 17.703 1.00 67.81 105 VAL A N 1
ATOM 772 C CA . VAL A 1 105 ? 2.809 13.888 17.761 1.00 67.81 105 VAL A CA 1
ATOM 773 C C . VAL A 1 105 ? 1.339 13.723 17.413 1.00 67.81 105 VAL A C 1
ATOM 775 O O . VAL A 1 105 ? 0.460 14.167 18.150 1.00 67.81 105 VAL A O 1
ATOM 778 N N . VAL A 1 106 ? 1.089 13.201 16.222 1.00 86.00 106 VAL A N 1
ATOM 779 C CA . VAL A 1 106 ? -0.248 12.834 15.786 1.00 86.00 106 VAL A CA 1
ATOM 780 C C . VAL A 1 106 ? -0.506 11.438 16.340 1.00 86.00 106 VAL A C 1
ATOM 782 O O . VAL A 1 106 ? 0.344 10.564 16.209 1.00 86.00 106 VAL A O 1
ATOM 785 N N . ASP A 1 107 ? -1.656 11.228 16.969 1.00 93.69 107 ASP A N 1
ATOM 786 C CA . ASP A 1 107 ? -2.058 9.910 17.459 1.00 93.69 107 ASP A CA 1
ATOM 787 C C . ASP A 1 107 ? -2.969 9.206 16.451 1.00 93.69 107 ASP A C 1
ATOM 789 O O . ASP A 1 107 ? -3.650 9.835 15.632 1.00 93.69 107 ASP A O 1
ATOM 793 N N . VAL A 1 108 ? -3.033 7.876 16.537 1.00 96.56 108 VAL A N 1
ATOM 794 C CA . VAL A 1 108 ? -4.067 7.112 15.833 1.00 96.56 108 VAL A CA 1
ATOM 795 C C . VAL A 1 108 ? -5.419 7.494 16.428 1.00 96.56 108 VAL A C 1
ATOM 797 O O . VAL A 1 108 ? -5.644 7.350 17.631 1.00 96.56 108 VAL A O 1
ATOM 800 N N . ALA A 1 109 ? -6.325 8.004 15.597 1.00 97.00 109 ALA A N 1
ATOM 801 C CA . ALA A 1 109 ? -7.627 8.449 16.060 1.00 97.00 109 ALA A CA 1
ATOM 802 C C . ALA A 1 109 ? -8.414 7.253 16.634 1.00 97.00 109 ALA A C 1
ATOM 804 O O . ALA A 1 109 ? -8.354 6.164 16.055 1.00 97.00 109 ALA A O 1
ATOM 805 N N . PRO A 1 110 ? -9.200 7.420 17.719 1.00 96.88 110 PRO A N 1
ATOM 806 C CA . PRO A 1 110 ? -9.862 6.300 18.397 1.00 96.88 110 PRO A CA 1
ATOM 807 C C . PRO A 1 110 ? -10.684 5.389 17.477 1.00 96.88 110 PRO A C 1
ATOM 809 O O . PRO A 1 110 ? -10.677 4.173 17.652 1.00 96.88 110 PRO A O 1
ATOM 812 N N . ARG A 1 111 ? -11.338 5.956 16.453 1.00 96.88 111 ARG A N 1
ATOM 813 C CA . ARG A 1 111 ? -12.092 5.193 15.445 1.00 96.88 111 ARG A CA 1
ATOM 814 C C . ARG A 1 111 ? -11.215 4.220 14.651 1.00 96.88 111 ARG A C 1
ATOM 816 O O . ARG A 1 111 ? -11.670 3.138 14.307 1.00 96.88 111 ARG A O 1
ATOM 823 N N . PHE A 1 112 ? -9.977 4.605 14.365 1.00 98.00 112 PHE A N 1
ATOM 824 C CA . PHE A 1 112 ? -9.045 3.851 13.531 1.00 98.00 112 PHE A CA 1
ATOM 825 C C . PHE A 1 112 ? -8.100 2.966 14.346 1.00 98.00 112 PHE A C 1
ATOM 827 O O . PHE A 1 112 ? -7.387 2.167 13.753 1.00 98.00 112 PHE A O 1
ATOM 834 N N . ALA A 1 113 ? -8.092 3.057 15.680 1.00 97.06 113 ALA A N 1
ATOM 835 C CA . ALA A 1 113 ? -7.119 2.364 16.527 1.00 97.06 113 ALA A CA 1
ATOM 836 C C . ALA A 1 113 ? -7.116 0.838 16.326 1.00 97.06 113 ALA A C 1
ATOM 838 O O . ALA A 1 113 ? -6.067 0.246 16.088 1.00 97.06 113 ALA A O 1
ATOM 839 N N . ALA A 1 114 ? -8.289 0.196 16.349 1.00 96.12 114 ALA A N 1
ATOM 840 C CA . ALA A 1 114 ? -8.385 -1.248 16.122 1.00 96.12 114 ALA A CA 1
ATOM 841 C C . ALA A 1 114 ? -7.991 -1.632 14.686 1.00 96.12 114 ALA A C 1
ATOM 843 O O . ALA A 1 114 ? -7.266 -2.604 14.472 1.00 96.12 114 ALA A O 1
ATOM 844 N N . ALA A 1 115 ? -8.435 -0.839 13.709 1.00 96.50 115 ALA A N 1
ATOM 845 C CA . ALA A 1 115 ? -8.112 -1.052 12.306 1.00 96.50 115 ALA A CA 1
ATOM 846 C C . ALA A 1 115 ? -6.614 -0.894 12.031 1.00 96.50 115 ALA A C 1
ATOM 848 O O . ALA A 1 115 ? -6.059 -1.666 11.262 1.00 96.50 115 ALA A O 1
ATOM 849 N N . TYR A 1 116 ? -5.945 0.061 12.677 1.00 96.94 116 TYR A N 1
ATOM 850 C CA . TYR A 1 116 ? -4.509 0.278 12.551 1.00 96.94 116 TYR A CA 1
ATOM 851 C C . TYR A 1 116 ? -3.731 -0.981 12.935 1.00 96.94 116 TYR A C 1
ATOM 853 O O . TYR A 1 116 ? -2.928 -1.464 12.139 1.00 96.94 116 TYR A O 1
ATOM 861 N N . GLU A 1 117 ? -4.035 -1.577 14.089 1.00 95.56 117 GLU A N 1
ATOM 862 C CA . GLU A 1 117 ? -3.406 -2.829 14.524 1.00 95.56 117 GLU A CA 1
ATOM 863 C C . GLU A 1 117 ? -3.706 -3.989 13.559 1.00 95.56 117 GLU A C 1
ATOM 865 O O . GLU A 1 117 ? -2.795 -4.695 13.122 1.00 95.56 117 GLU A O 1
ATOM 870 N N . GLN A 1 118 ? -4.967 -4.150 13.139 1.00 93.94 118 GLN A N 1
ATOM 871 C CA . GLN A 1 118 ? -5.380 -5.204 12.198 1.00 93.94 118 GLN A CA 1
ATOM 872 C C . GLN A 1 118 ? -4.721 -5.060 10.817 1.00 93.94 118 GLN A C 1
ATOM 874 O O . GLN A 1 118 ? -4.301 -6.040 10.197 1.00 93.94 118 GLN A O 1
ATOM 879 N N . LEU A 1 119 ? -4.566 -3.825 10.347 1.00 94.81 119 LEU A N 1
ATOM 880 C CA . LEU A 1 119 ? -3.910 -3.483 9.090 1.00 94.81 119 LEU A CA 1
ATOM 881 C C . LEU A 1 119 ? -2.378 -3.455 9.221 1.00 94.81 119 LEU A C 1
ATOM 883 O O . LEU A 1 119 ? -1.684 -3.081 8.281 1.00 94.81 119 LEU A O 1
ATOM 887 N N . GLY A 1 120 ? -1.817 -3.978 10.316 1.00 93.25 120 GLY A N 1
ATOM 888 C CA . GLY A 1 120 ? -0.382 -4.231 10.500 1.00 93.25 120 GLY A CA 1
ATOM 889 C C . GLY A 1 120 ? 0.416 -3.068 11.083 1.00 93.25 120 GLY A C 1
ATOM 890 O O . GLY A 1 120 ? 1.650 -3.094 11.022 1.00 93.25 120 GLY A O 1
ATOM 891 N N . GLY A 1 121 ? -0.277 -2.070 11.630 1.00 95.00 121 GLY A N 1
ATOM 892 C CA . GLY A 1 121 ? 0.257 -0.993 12.451 1.00 95.00 121 GLY A CA 1
ATOM 893 C C . GLY A 1 121 ? 1.499 -0.340 11.860 1.00 95.00 121 GLY A C 1
ATOM 894 O O . GLY A 1 121 ? 1.582 -0.081 10.659 1.00 95.00 121 GLY A O 1
ATOM 895 N N . LEU A 1 122 ? 2.511 -0.143 12.704 1.00 91.62 122 LEU A N 1
ATOM 896 C CA . LEU A 1 122 ? 3.733 0.572 12.337 1.00 91.62 122 LEU A CA 1
ATOM 897 C C . LEU A 1 122 ? 4.462 -0.055 11.142 1.00 91.62 122 LEU A C 1
ATOM 899 O O . LEU A 1 122 ? 5.045 0.654 10.328 1.00 91.62 122 LEU A O 1
ATOM 903 N N . ARG A 1 123 ? 4.432 -1.386 11.016 1.00 89.19 123 ARG A N 1
ATOM 904 C CA . ARG A 1 123 ? 5.164 -2.093 9.957 1.00 89.19 123 ARG A CA 1
ATOM 905 C C . ARG A 1 123 ? 4.555 -1.857 8.575 1.00 89.19 123 ARG A C 1
ATOM 907 O O . ARG A 1 123 ? 5.306 -1.787 7.606 1.00 89.19 123 ARG A O 1
ATOM 914 N N . ARG A 1 124 ? 3.222 -1.788 8.470 1.00 93.56 124 ARG A N 1
ATOM 915 C CA . ARG A 1 124 ? 2.522 -1.640 7.180 1.00 93.56 124 ARG A CA 1
ATOM 916 C C . ARG A 1 124 ? 2.041 -0.216 6.930 1.00 93.56 124 ARG A C 1
ATOM 918 O O . ARG A 1 124 ? 2.233 0.290 5.835 1.00 93.56 124 ARG A O 1
ATOM 925 N N . LEU A 1 125 ? 1.455 0.438 7.924 1.00 96.19 125 LEU A N 1
ATOM 926 C CA . LEU A 1 125 ? 0.903 1.786 7.783 1.00 96.19 125 LEU A CA 1
ATOM 927 C C . LEU A 1 125 ? 1.928 2.878 8.123 1.00 96.19 125 LEU A C 1
ATOM 929 O O . LEU A 1 125 ? 1.892 3.949 7.521 1.00 96.19 125 LEU A O 1
ATOM 933 N N . GLY A 1 126 ? 2.882 2.591 9.013 1.00 95.00 126 GLY A N 1
ATOM 934 C CA . GLY A 1 126 ? 3.802 3.599 9.547 1.00 95.00 126 GLY A CA 1
ATOM 935 C C . GLY A 1 126 ? 3.134 4.492 10.590 1.00 95.00 126 GLY A C 1
ATOM 936 O O . GLY A 1 126 ? 2.049 4.182 11.081 1.00 95.00 126 GLY A O 1
ATOM 937 N N . LEU A 1 127 ? 3.789 5.591 10.954 1.00 95.12 127 LEU A N 1
ATOM 938 C CA . LEU A 1 127 ? 3.229 6.541 11.916 1.00 95.12 127 LEU A CA 1
ATOM 939 C C . LEU A 1 127 ? 2.020 7.290 11.322 1.00 95.12 127 LEU A C 1
ATOM 941 O O . LEU A 1 127 ? 1.972 7.524 10.112 1.00 95.12 127 LEU A O 1
ATOM 945 N N . PRO A 1 128 ? 1.028 7.680 12.140 1.00 96.62 128 PRO A N 1
ATOM 946 C CA . PRO A 1 128 ? -0.015 8.605 11.703 1.00 96.62 128 PRO A CA 1
ATOM 947 C C . PRO A 1 128 ? 0.592 9.977 11.369 1.00 96.62 128 PRO A C 1
ATOM 949 O O . PRO A 1 128 ? 1.449 10.486 12.090 1.00 96.62 128 PRO A O 1
ATOM 952 N N . ILE A 1 129 ? 0.126 10.587 10.278 1.00 95.00 129 ILE A N 1
ATOM 953 C CA . ILE A 1 129 ? 0.604 11.897 9.793 1.00 95.00 129 ILE A CA 1
ATOM 954 C C . ILE A 1 129 ? -0.504 12.956 9.750 1.00 95.00 129 ILE A C 1
ATOM 956 O O . ILE A 1 129 ? -0.234 14.135 9.525 1.00 95.00 129 ILE A O 1
ATOM 960 N N . SER A 1 130 ? -1.754 12.553 9.991 1.00 95.62 130 SER A N 1
ATOM 961 C CA . SER A 1 130 ? -2.902 13.452 10.110 1.00 95.62 130 SER A CA 1
ATOM 962 C C . SER A 1 130 ? -3.831 13.025 11.252 1.00 95.62 130 SER A C 1
ATOM 964 O O . SER A 1 130 ? -3.878 11.838 11.590 1.00 95.62 130 SER A O 1
ATOM 966 N N . PRO A 1 131 ? -4.646 13.937 11.814 1.00 96.19 131 PRO A N 1
ATOM 967 C CA . PRO A 1 131 ? -5.843 13.530 12.550 1.00 96.19 131 PRO A CA 1
ATOM 968 C C . PRO A 1 131 ? -6.824 12.781 11.624 1.00 96.19 131 PRO A C 1
ATOM 970 O O . PRO A 1 131 ? -6.592 12.673 10.415 1.00 96.19 131 PRO A O 1
ATOM 973 N N . ALA A 1 132 ? -7.936 12.282 12.169 1.00 96.81 132 ALA A N 1
ATOM 974 C CA . ALA A 1 132 ? -9.051 11.828 11.339 1.00 96.81 132 ALA A CA 1
ATOM 975 C C . ALA A 1 132 ? -9.662 13.021 10.582 1.00 96.81 132 ALA A C 1
ATOM 977 O O . ALA A 1 132 ? -9.912 14.079 11.162 1.00 96.81 132 ALA A O 1
ATOM 978 N N . LEU A 1 133 ? -9.880 12.853 9.282 1.00 96.69 133 LEU A N 1
ATOM 979 C CA . LEU A 1 133 ? -10.353 13.877 8.357 1.00 96.69 133 LEU A CA 1
ATOM 980 C C . LEU A 1 133 ? -11.558 13.362 7.578 1.00 96.69 133 LEU A C 1
ATOM 982 O O . LEU A 1 133 ? -11.684 12.164 7.343 1.00 96.69 133 LEU A O 1
ATOM 986 N N . LEU A 1 134 ? -12.407 14.271 7.104 1.00 96.19 134 LEU A N 1
ATOM 987 C CA . LEU A 1 134 ? -13.403 13.943 6.091 1.00 96.19 134 LEU A CA 1
ATOM 988 C C . LEU A 1 134 ? -12.798 14.198 4.704 1.00 96.19 134 LEU A C 1
ATOM 990 O O . LEU A 1 134 ? -12.469 15.334 4.369 1.00 96.19 134 LEU A O 1
ATOM 994 N N . TYR A 1 135 ? -12.650 13.151 3.900 1.00 90.56 135 TYR A N 1
ATOM 995 C CA . TYR A 1 135 ? -12.083 13.201 2.556 1.00 90.56 135 TYR A CA 1
ATOM 996 C C . TYR A 1 135 ? -13.024 12.490 1.582 1.00 90.56 135 TYR A C 1
ATOM 998 O O . TYR A 1 135 ? -13.378 11.333 1.793 1.00 90.56 135 TYR A O 1
ATOM 1006 N N . ASN A 1 136 ? -13.479 13.191 0.539 1.00 89.25 136 ASN A N 1
ATOM 1007 C CA . ASN A 1 136 ? -14.457 12.682 -0.436 1.00 89.25 136 ASN A CA 1
ATOM 1008 C C . ASN A 1 136 ? -15.717 12.060 0.205 1.00 89.25 136 ASN A C 1
ATOM 1010 O O . ASN A 1 136 ? -16.231 11.046 -0.257 1.00 89.25 136 ASN A O 1
ATOM 1014 N N . GLY A 1 137 ? -16.210 12.666 1.292 1.00 91.50 137 GLY A N 1
ATOM 1015 C CA . GLY A 1 137 ? -17.398 12.195 2.017 1.00 91.50 137 GLY A CA 1
ATOM 1016 C C . GLY A 1 137 ? -17.158 11.000 2.944 1.00 91.50 137 GLY A C 1
ATOM 1017 O O . GLY A 1 137 ? -18.109 10.512 3.549 1.00 91.50 137 GLY A O 1
ATOM 1018 N N . ARG A 1 138 ? -15.908 10.550 3.091 1.00 94.31 138 ARG A N 1
ATOM 1019 C CA . ARG A 1 138 ? -15.520 9.435 3.955 1.00 94.31 138 ARG A CA 1
ATOM 1020 C C . ARG A 1 138 ? -14.613 9.912 5.080 1.00 94.31 138 ARG A C 1
ATOM 1022 O O . ARG A 1 138 ? -13.772 10.779 4.868 1.00 94.31 138 ARG A O 1
ATOM 1029 N N . GLU A 1 139 ? -14.774 9.359 6.278 1.00 98.19 139 GLU A N 1
ATOM 1030 C CA . GLU A 1 139 ? -13.802 9.589 7.348 1.00 98.19 139 GLU A CA 1
ATOM 1031 C C . GLU A 1 139 ? -12.541 8.765 7.058 1.00 98.19 139 GLU A C 1
ATOM 1033 O O . GLU A 1 139 ? -12.621 7.569 6.763 1.00 98.19 139 GLU A O 1
ATOM 1038 N N . VAL A 1 140 ? -11.379 9.405 7.115 1.00 98.50 140 VAL A N 1
ATOM 1039 C CA . VAL A 1 140 ? -10.083 8.805 6.799 1.00 98.50 140 VAL A CA 1
ATOM 1040 C C . VAL A 1 140 ? -9.034 9.231 7.815 1.00 98.50 140 VAL A C 1
ATOM 1042 O O . VAL A 1 140 ? -9.133 10.310 8.393 1.00 98.50 140 VAL A O 1
ATOM 1045 N N . GLN A 1 141 ? -7.980 8.440 7.974 1.00 98.56 141 GLN A N 1
ATOM 1046 C CA . GLN A 1 141 ? -6.748 8.894 8.614 1.00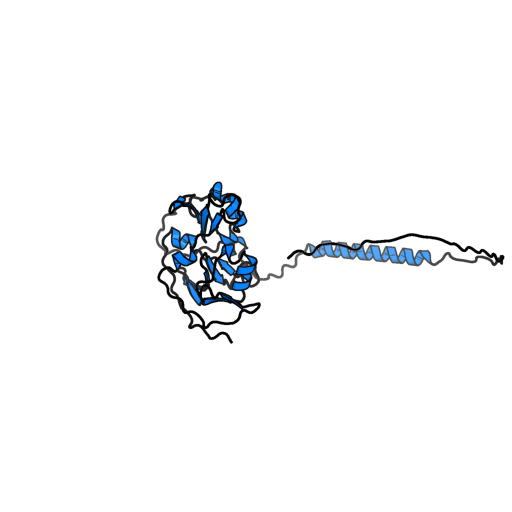 98.56 141 GLN A CA 1
ATOM 1047 C C . GLN A 1 141 ? -5.553 8.579 7.714 1.00 98.56 141 GLN A C 1
ATOM 1049 O O . GLN A 1 141 ? -5.466 7.489 7.140 1.00 98.56 141 GLN A O 1
ATOM 1054 N N . TRP A 1 142 ? -4.645 9.545 7.572 1.00 98.31 142 TRP A N 1
ATOM 1055 C CA . TRP A 1 142 ? -3.403 9.364 6.834 1.00 98.31 142 TRP A CA 1
ATOM 1056 C C . TRP A 1 142 ? -2.291 8.872 7.756 1.00 98.31 142 TRP A C 1
ATOM 1058 O O . TRP A 1 142 ? -2.102 9.368 8.870 1.00 98.31 142 TRP A O 1
ATOM 1068 N N . PHE A 1 143 ? -1.527 7.923 7.236 1.00 98.00 143 PHE A N 1
ATOM 1069 C CA . PHE A 1 143 ? -0.313 7.366 7.813 1.00 98.00 143 PHE A CA 1
ATOM 1070 C C . PHE A 1 143 ? 0.818 7.504 6.794 1.00 98.00 143 PHE A C 1
ATOM 1072 O O . PHE A 1 143 ? 0.565 7.756 5.617 1.00 98.00 143 PHE A O 1
ATOM 1079 N N . GLU A 1 144 ? 2.064 7.312 7.215 1.00 96.12 144 GLU A N 1
ATOM 1080 C CA . GLU A 1 144 ? 3.231 7.475 6.340 1.00 96.12 144 GLU A CA 1
ATOM 1081 C C . GLU A 1 144 ? 3.125 6.675 5.029 1.00 96.12 144 GLU A C 1
ATOM 1083 O O . GLU A 1 144 ? 3.486 7.156 3.955 1.00 96.12 144 GLU A O 1
ATOM 1088 N N . ARG A 1 145 ? 2.601 5.448 5.092 1.00 97.50 145 ARG A N 1
ATOM 1089 C CA . ARG A 1 145 ? 2.582 4.512 3.955 1.00 97.50 145 ARG A CA 1
ATOM 1090 C C . ARG A 1 145 ? 1.227 4.400 3.264 1.00 97.50 145 ARG A C 1
ATOM 1092 O O . ARG A 1 145 ? 1.158 3.876 2.156 1.00 97.50 145 ARG A O 1
ATOM 1099 N N . ALA A 1 146 ? 0.155 4.887 3.886 1.00 98.06 146 ALA A N 1
ATOM 1100 C CA . ALA A 1 146 ? -1.208 4.638 3.425 1.00 98.06 146 ALA A CA 1
ATOM 1101 C C . ALA A 1 146 ? -2.227 5.653 3.963 1.00 98.06 146 ALA A C 1
ATOM 1103 O O . ALA A 1 146 ? -2.016 6.304 4.981 1.00 98.06 146 ALA A O 1
ATOM 1104 N N . ARG A 1 147 ? -3.391 5.711 3.313 1.00 98.31 147 ARG A N 1
ATOM 1105 C CA . ARG A 1 147 ? -4.626 6.285 3.865 1.00 98.31 147 ARG A CA 1
ATOM 1106 C C . ARG A 1 147 ? -5.527 5.142 4.310 1.00 98.31 147 ARG A C 1
ATOM 1108 O O . ARG A 1 147 ? -5.749 4.240 3.511 1.00 98.31 147 ARG A O 1
ATOM 111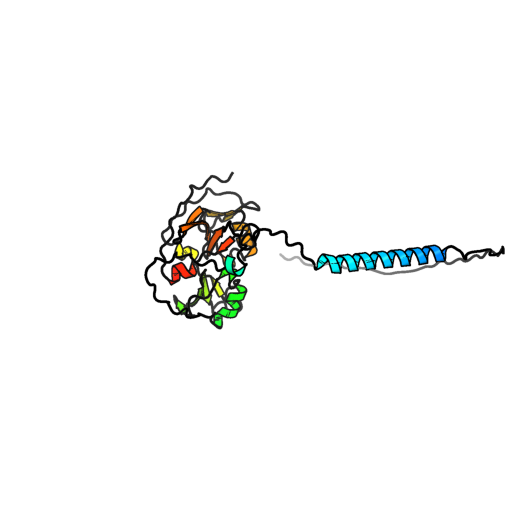5 N N . VAL A 1 148 ? -6.062 5.166 5.529 1.00 98.50 148 VAL A N 1
ATOM 1116 C CA . VAL A 1 148 ? -7.109 4.220 5.955 1.00 98.50 148 VAL A CA 1
ATOM 1117 C C . VAL A 1 148 ? -8.457 4.918 5.884 1.00 98.50 148 VAL A C 1
ATOM 1119 O O . VAL A 1 148 ? -8.616 6.030 6.378 1.00 98.50 148 VAL A O 1
ATOM 1122 N N . GLU A 1 149 ? -9.421 4.256 5.265 1.00 98.25 149 GLU A N 1
ATOM 1123 C CA . GLU A 1 149 ? -10.757 4.749 4.973 1.00 98.25 149 GLU A CA 1
ATOM 1124 C C . GLU A 1 149 ? -11.795 3.952 5.765 1.00 98.25 149 GLU A C 1
ATOM 1126 O O . GLU A 1 149 ? -11.748 2.720 5.777 1.00 98.25 149 GLU A O 1
ATOM 1131 N N . TYR A 1 150 ? -12.728 4.647 6.418 1.00 98.31 150 TYR A N 1
ATOM 1132 C CA . TYR A 1 150 ? -13.820 4.037 7.180 1.00 98.31 150 TYR A CA 1
ATOM 1133 C C . TYR A 1 150 ? -15.079 3.862 6.321 1.00 98.31 150 TYR A C 1
ATOM 1135 O O . TYR A 1 150 ? -15.562 4.819 5.718 1.00 98.31 150 TYR A O 1
ATOM 1143 N N . TRP A 1 151 ? -15.632 2.652 6.297 1.00 97.25 151 TRP A N 1
ATOM 1144 C CA . TRP A 1 151 ? -16.804 2.216 5.536 1.00 97.25 151 TRP A CA 1
ATOM 1145 C C . TRP A 1 151 ? -17.954 1.823 6.471 1.00 97.25 151 TRP A C 1
ATOM 1147 O O . TRP A 1 151 ? -18.150 0.632 6.717 1.00 97.25 151 TRP A O 1
ATOM 1157 N N . PRO A 1 152 ? -18.729 2.799 7.002 1.00 96.31 152 PRO A N 1
ATOM 1158 C CA . PRO A 1 152 ? -19.833 2.525 7.930 1.00 96.31 152 PRO A CA 1
ATOM 1159 C C . PRO A 1 152 ? -20.895 1.588 7.349 1.00 96.31 152 PRO A C 1
ATOM 1161 O O . PRO A 1 152 ? -21.507 0.810 8.075 1.00 96.31 152 PRO A O 1
ATOM 1164 N N . GLU A 1 153 ? -21.108 1.637 6.037 1.00 96.50 153 GLU A N 1
ATOM 1165 C CA . GLU A 1 153 ? -22.027 0.761 5.315 1.00 96.50 153 GLU A CA 1
ATOM 1166 C C . GLU A 1 153 ? -21.581 -0.714 5.307 1.00 96.50 153 GLU A C 1
ATOM 1168 O O . GLU A 1 153 ? -22.387 -1.599 5.033 1.00 96.50 153 GLU A O 1
ATOM 1173 N N . LEU A 1 154 ? -20.316 -0.980 5.645 1.00 96.50 154 LEU A N 1
ATOM 1174 C CA . LEU A 1 154 ? -19.713 -2.308 5.759 1.00 96.50 154 LEU A CA 1
ATOM 1175 C C . LEU A 1 154 ? -19.430 -2.689 7.220 1.00 96.50 154 LEU A C 1
ATOM 1177 O O . LEU A 1 154 ? -18.613 -3.581 7.467 1.00 96.50 154 LEU A O 1
ATOM 1181 N N . SER A 1 155 ? -20.068 -2.018 8.186 1.00 96.06 155 SER A N 1
ATOM 1182 C CA . SER A 1 155 ? -19.782 -2.227 9.606 1.00 96.06 155 SER A CA 1
ATOM 1183 C C . SER A 1 155 ? -19.988 -3.679 10.040 1.00 96.06 155 SER A C 1
ATOM 1185 O O . SER A 1 155 ? -20.960 -4.334 9.656 1.00 96.06 155 SER A O 1
ATOM 1187 N N . GLY A 1 156 ? -19.032 -4.200 10.812 1.00 92.31 156 GLY A N 1
ATOM 1188 C CA . GLY A 1 156 ? -18.998 -5.599 11.237 1.00 92.31 156 GLY A CA 1
ATOM 1189 C C . GLY A 1 156 ? -18.433 -6.572 10.196 1.00 92.31 156 GLY A C 1
ATOM 1190 O O . GLY A 1 156 ? -18.360 -7.771 10.468 1.00 92.31 156 GLY A O 1
ATOM 1191 N N . THR A 1 157 ? -18.007 -6.092 9.024 1.00 94.50 157 THR A N 1
ATOM 1192 C CA . THR A 1 157 ? -17.310 -6.910 8.020 1.00 94.50 157 THR A CA 1
ATOM 1193 C C . THR A 1 157 ? -15.799 -6.642 8.032 1.00 94.50 157 THR A C 1
ATOM 1195 O O . THR A 1 157 ? -15.362 -5.577 8.470 1.00 94.50 157 THR A O 1
ATOM 1198 N N . PRO A 1 158 ? -14.974 -7.536 7.453 1.00 89.62 158 PRO A N 1
ATOM 1199 C CA . PRO A 1 158 ? -13.544 -7.277 7.247 1.00 89.62 158 PRO A CA 1
ATOM 1200 C C . PRO A 1 158 ? -13.219 -6.080 6.334 1.00 89.62 158 PRO A C 1
ATOM 1202 O O . PRO A 1 158 ? -12.046 -5.763 6.146 1.00 89.62 158 PRO A O 1
ATOM 1205 N N . TYR A 1 159 ? -14.227 -5.448 5.726 1.00 92.81 159 TYR A N 1
ATOM 1206 C CA . TYR A 1 159 ? -14.084 -4.335 4.785 1.00 92.81 159 TYR A CA 1
ATOM 1207 C C . TYR A 1 159 ? -14.520 -2.988 5.377 1.00 92.81 159 TYR A C 1
ATOM 1209 O O . TYR A 1 159 ? -14.482 -1.978 4.675 1.00 92.81 159 TYR A O 1
ATOM 1217 N N . GLU A 1 160 ? -14.913 -2.960 6.656 1.00 96.69 160 GLU A N 1
ATOM 1218 C CA . GLU A 1 160 ? -15.263 -1.732 7.380 1.00 96.69 160 GLU A CA 1
ATOM 1219 C C . GLU A 1 160 ? -14.108 -0.722 7.391 1.00 96.69 160 GLU A C 1
ATOM 1221 O O . GLU A 1 160 ? -14.337 0.481 7.324 1.00 96.69 160 GLU A O 1
ATOM 1226 N N . PHE A 1 161 ? -12.862 -1.195 7.420 1.00 97.44 161 PHE A N 1
ATOM 1227 C CA . PHE A 1 161 ? -11.680 -0.351 7.291 1.00 97.44 161 PHE A CA 1
ATOM 1228 C C . PHE A 1 161 ? -10.783 -0.858 6.181 1.00 97.44 161 PHE A C 1
ATOM 1230 O O . PHE A 1 161 ? -10.470 -2.043 6.086 1.00 97.44 161 PHE A O 1
ATOM 1237 N N . GLN A 1 162 ? -10.364 0.065 5.329 1.00 96.56 162 GLN A N 1
ATOM 1238 C CA . GLN A 1 162 ? -9.751 -0.270 4.059 1.00 96.56 162 GLN A CA 1
ATOM 1239 C C . GLN A 1 162 ? -8.643 0.720 3.723 1.00 96.56 162 GLN A C 1
ATOM 1241 O O . GLN A 1 162 ? -8.810 1.921 3.897 1.00 96.56 162 GLN A O 1
ATOM 1246 N N . ILE A 1 163 ? -7.514 0.236 3.204 1.00 97.50 163 ILE A N 1
ATOM 1247 C CA . ILE A 1 163 ? -6.463 1.125 2.685 1.00 97.50 163 ILE A CA 1
ATOM 1248 C C . ILE A 1 163 ? -6.976 1.808 1.408 1.00 97.50 163 ILE A C 1
ATOM 1250 O O . ILE A 1 163 ? -7.501 1.124 0.545 1.00 97.50 163 ILE A O 1
ATOM 1254 N N . GLY A 1 164 ? -6.863 3.121 1.247 1.00 96.44 164 GLY A N 1
ATOM 1255 C CA . GLY A 1 164 ? -7.269 3.797 0.010 1.00 96.44 164 GLY A CA 1
ATOM 1256 C C . GLY A 1 164 ? -6.485 3.303 -1.214 1.00 96.44 164 GLY A C 1
ATOM 1257 O O . GLY A 1 164 ? -5.452 2.645 -1.090 1.00 96.44 164 GLY A O 1
ATOM 1258 N N . LEU A 1 165 ? -6.929 3.661 -2.420 1.00 97.69 165 LEU A N 1
ATOM 1259 C CA . LEU A 1 165 ? -6.235 3.333 -3.677 1.00 97.69 165 LEU A CA 1
ATOM 1260 C C . LEU A 1 165 ? -4.993 4.223 -3.896 1.00 97.69 165 LEU A C 1
ATOM 1262 O O . LEU A 1 165 ? -4.779 4.783 -4.971 1.00 97.69 165 LEU A O 1
ATOM 1266 N N . VAL A 1 166 ? -4.166 4.373 -2.858 1.00 97.94 166 VAL A N 1
ATOM 1267 C CA . VAL A 1 166 ? -3.014 5.285 -2.830 1.00 97.94 166 VAL A CA 1
ATOM 1268 C C . VAL A 1 166 ? -1.977 4.949 -3.900 1.00 97.94 166 VAL A C 1
ATOM 1270 O O . VAL A 1 166 ? -1.286 5.841 -4.379 1.00 97.94 166 VAL A O 1
ATOM 1273 N N . GLY A 1 167 ? -1.887 3.689 -4.330 1.00 98.00 167 GLY A N 1
ATOM 1274 C CA . GLY A 1 167 ? -1.029 3.302 -5.443 1.00 98.00 167 GLY A CA 1
ATOM 1275 C C . GLY A 1 167 ? -1.546 3.835 -6.776 1.00 98.00 167 GLY A C 1
ATOM 1276 O O . GLY A 1 167 ? -0.783 4.471 -7.502 1.00 98.00 167 GLY A O 1
ATOM 1277 N N . VAL A 1 168 ? -2.846 3.663 -7.053 1.00 97.88 168 VAL A N 1
ATOM 1278 C CA . VAL A 1 168 ? -3.512 4.214 -8.250 1.00 97.88 168 VAL A CA 1
ATOM 1279 C C . VAL A 1 168 ? -3.408 5.738 -8.284 1.00 97.88 168 VAL A C 1
ATOM 1281 O O . VAL A 1 168 ? -3.008 6.306 -9.300 1.00 97.88 168 VAL A O 1
ATOM 1284 N N . GLU A 1 169 ? -3.731 6.403 -7.173 1.00 96.69 169 GLU A N 1
ATOM 1285 C CA . GLU A 1 169 ? -3.678 7.865 -7.056 1.00 96.69 169 GLU A CA 1
ATOM 1286 C C . GLU A 1 169 ? -2.263 8.396 -7.302 1.00 96.69 169 GLU A C 1
ATOM 1288 O O . GLU A 1 169 ? -2.065 9.340 -8.073 1.00 96.69 169 GLU A O 1
ATOM 1293 N N . TYR A 1 170 ? -1.258 7.758 -6.697 1.00 96.19 170 TYR A N 1
ATOM 1294 C CA . TYR A 1 170 ? 0.123 8.205 -6.815 1.00 96.19 170 TYR A CA 1
ATOM 1295 C C . TYR A 1 170 ? 0.645 8.113 -8.247 1.00 96.19 170 TYR A C 1
ATOM 1297 O O . TYR A 1 170 ? 1.317 9.035 -8.720 1.00 96.19 170 TYR A O 1
ATOM 1305 N N . VAL A 1 171 ? 0.320 7.034 -8.963 1.00 94.75 171 VAL A N 1
ATOM 1306 C CA . VAL A 1 171 ? 0.777 6.819 -10.345 1.00 94.75 171 VAL A CA 1
ATOM 1307 C C . VAL A 1 171 ? -0.168 7.382 -11.402 1.00 94.75 171 VAL A C 1
ATOM 1309 O O . VAL A 1 171 ? 0.076 7.176 -12.589 1.00 94.75 171 VAL A O 1
ATOM 1312 N N . ALA A 1 172 ? -1.209 8.121 -11.015 1.00 93.94 172 ALA A N 1
ATOM 1313 C CA . ALA A 1 172 ? -2.149 8.718 -11.955 1.00 93.94 172 ALA A CA 1
ATOM 1314 C C . ALA A 1 172 ? -1.423 9.522 -13.052 1.00 93.94 172 ALA A C 1
ATOM 1316 O O . ALA A 1 172 ? -0.604 10.405 -12.775 1.00 93.94 172 ALA A O 1
ATOM 1317 N N . GLY A 1 173 ? -1.718 9.189 -14.312 1.00 90.88 173 GLY A N 1
ATOM 1318 C CA . GLY A 1 173 ? -1.074 9.764 -15.496 1.00 90.88 173 GLY A CA 1
ATOM 1319 C C . GLY A 1 173 ? 0.222 9.071 -15.942 1.00 90.88 173 GLY A C 1
ATOM 1320 O O . GLY A 1 173 ? 0.755 9.423 -16.993 1.00 90.88 173 GLY A O 1
ATOM 1321 N N . ARG A 1 174 ? 0.731 8.073 -15.205 1.00 90.62 174 ARG A N 1
ATOM 1322 C CA . ARG A 1 174 ? 1.839 7.212 -15.653 1.00 90.62 174 ARG A CA 1
ATOM 1323 C C . ARG A 1 174 ? 1.295 6.057 -16.492 1.00 90.62 174 ARG A C 1
ATOM 1325 O O . ARG A 1 174 ? 0.262 5.477 -16.180 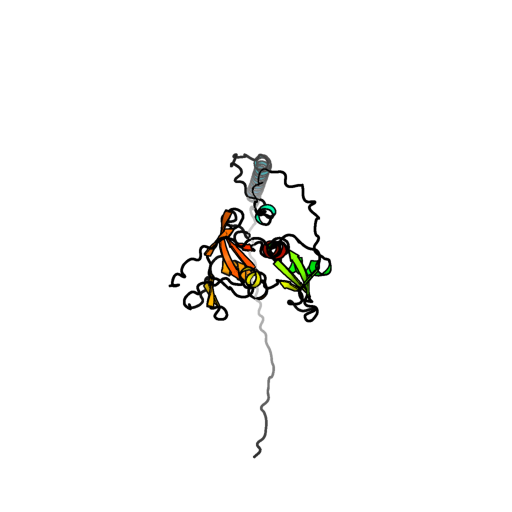1.00 90.62 174 ARG A O 1
ATOM 1332 N N . THR A 1 175 ? 2.030 5.699 -17.540 1.00 89.56 175 THR A N 1
ATOM 1333 C CA . THR A 1 175 ? 1.812 4.456 -18.291 1.00 89.56 175 THR A CA 1
ATOM 1334 C C . THR A 1 175 ? 2.935 3.485 -17.956 1.00 89.56 175 THR A C 1
ATOM 1336 O O . THR A 1 175 ? 4.107 3.867 -17.983 1.00 89.56 175 THR A O 1
ATOM 1339 N N . PHE A 1 176 ? 2.576 2.244 -17.638 1.00 91.56 176 PHE A N 1
ATOM 1340 C CA . PHE A 1 176 ? 3.523 1.157 -17.413 1.00 91.56 176 PHE A CA 1
ATOM 1341 C C . PHE A 1 176 ? 3.472 0.177 -18.576 1.00 91.56 176 PHE A C 1
ATOM 1343 O O . PHE A 1 176 ? 2.392 -0.184 -19.051 1.00 91.56 176 PHE A O 1
ATOM 1350 N N . LEU A 1 177 ? 4.645 -0.249 -19.036 1.00 90.19 177 LEU A N 1
ATOM 1351 C CA . LEU A 1 177 ? 4.740 -1.263 -20.078 1.00 90.19 177 LEU A CA 1
ATOM 1352 C C . LEU A 1 177 ? 4.286 -2.612 -19.518 1.00 90.19 177 LEU A C 1
ATOM 1354 O O . LEU A 1 177 ? 4.842 -3.102 -18.534 1.00 90.19 177 LEU A O 1
ATOM 1358 N N . ARG A 1 178 ? 3.272 -3.202 -20.151 1.00 90.00 178 ARG A N 1
ATOM 1359 C CA . ARG A 1 178 ? 2.778 -4.529 -19.788 1.00 90.00 178 ARG A CA 1
ATOM 1360 C C . ARG A 1 178 ? 3.678 -5.614 -20.380 1.00 90.00 178 ARG A C 1
ATOM 1362 O O . ARG A 1 178 ? 4.095 -5.464 -21.530 1.00 90.00 178 ARG A O 1
ATOM 1369 N N . PRO A 1 179 ? 3.989 -6.674 -19.618 1.00 89.00 179 PRO A N 1
ATOM 1370 C CA . PRO A 1 179 ? 4.597 -7.867 -20.188 1.00 89.00 179 PRO A CA 1
ATOM 1371 C C . PRO A 1 179 ? 3.606 -8.583 -21.114 1.00 89.00 179 PRO A C 1
ATOM 1373 O O . PRO A 1 179 ? 2.391 -8.380 -21.016 1.00 89.00 179 PRO A O 1
ATOM 1376 N N . ASP A 1 180 ? 4.126 -9.452 -21.979 1.00 90.69 180 ASP A N 1
ATOM 1377 C CA . ASP A 1 180 ? 3.286 -10.433 -22.664 1.00 90.69 180 ASP A CA 1
ATOM 1378 C C . ASP A 1 180 ? 2.600 -11.339 -21.624 1.00 90.69 180 ASP A C 1
ATOM 1380 O O . ASP A 1 180 ? 3.201 -11.622 -20.580 1.00 90.69 180 ASP A O 1
ATOM 1384 N N . PRO A 1 181 ? 1.354 -11.791 -21.860 1.00 93.56 181 PRO A N 1
ATOM 1385 C CA . PRO A 1 181 ? 0.689 -12.729 -20.962 1.00 93.56 181 PRO A CA 1
ATOM 1386 C C . PRO A 1 181 ? 1.518 -14.000 -20.752 1.00 93.56 181 PRO A C 1
ATOM 1388 O O . PRO A 1 181 ? 2.096 -14.535 -21.698 1.00 93.56 181 PRO A O 1
ATOM 1391 N N . PHE A 1 182 ? 1.543 -14.501 -19.518 1.00 92.94 182 PHE A N 1
ATOM 1392 C CA . PHE A 1 182 ? 2.265 -15.717 -19.154 1.00 92.94 182 PHE A CA 1
ATOM 1393 C C . PHE A 1 182 ? 1.470 -16.568 -18.163 1.00 92.94 182 PHE A C 1
ATOM 1395 O O . PHE A 1 182 ? 0.620 -16.071 -17.423 1.00 92.94 182 PHE A O 1
ATOM 1402 N N . GLU A 1 183 ? 1.777 -17.863 -18.134 1.00 95.00 183 GLU A N 1
ATOM 1403 C CA . GLU A 1 183 ? 1.172 -18.804 -17.194 1.00 95.00 183 GLU A CA 1
ATOM 1404 C C . GLU A 1 183 ? 1.700 -18.597 -15.772 1.00 95.00 183 GLU A C 1
ATOM 1406 O O . GLU A 1 183 ? 2.901 -18.409 -15.545 1.00 95.00 183 GLU A O 1
ATOM 1411 N N . SER A 1 184 ? 0.791 -18.670 -14.799 1.00 96.44 184 SER A N 1
ATOM 1412 C CA . SER A 1 184 ? 1.160 -18.575 -13.386 1.00 96.44 184 SER A CA 1
ATOM 1413 C C . SER A 1 184 ? 1.926 -19.817 -12.923 1.00 96.44 184 SER A C 1
ATOM 1415 O O . SER A 1 184 ? 1.607 -20.948 -13.285 1.00 96.44 184 SER A O 1
ATOM 1417 N N . ARG A 1 185 ? 2.921 -19.599 -12.065 1.00 95.25 185 ARG A N 1
ATOM 1418 C CA . ARG A 1 185 ? 3.788 -20.596 -11.426 1.00 95.25 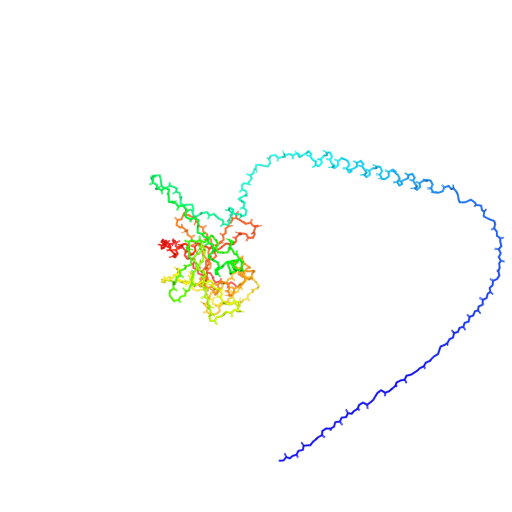185 ARG A CA 1
ATOM 1419 C C . ARG A 1 185 ? 3.912 -20.292 -9.923 1.00 95.25 185 ARG A C 1
ATOM 1421 O O . ARG A 1 185 ? 3.530 -19.201 -9.502 1.00 95.25 185 ARG A O 1
ATOM 1428 N N . PRO A 1 186 ? 4.419 -21.222 -9.090 1.00 94.56 186 PRO A N 1
ATOM 1429 C CA . PRO A 1 186 ? 4.477 -21.021 -7.637 1.00 94.56 186 PRO A CA 1
ATOM 1430 C C . PRO A 1 186 ? 5.187 -19.736 -7.181 1.00 94.56 186 PRO A C 1
ATOM 1432 O O . PRO A 1 186 ? 4.797 -19.155 -6.177 1.00 94.56 186 PRO A O 1
ATOM 1435 N N . ASP A 1 187 ? 6.200 -19.279 -7.913 1.00 95.19 187 ASP A N 1
ATOM 1436 C CA . ASP A 1 187 ? 7.011 -18.094 -7.615 1.00 95.19 187 ASP A CA 1
ATOM 1437 C C . ASP A 1 187 ? 6.680 -16.878 -8.497 1.00 95.19 187 ASP A C 1
ATOM 1439 O O . ASP A 1 187 ? 7.354 -15.849 -8.405 1.00 95.19 187 ASP A O 1
ATOM 1443 N N . LEU A 1 188 ? 5.656 -16.979 -9.352 1.00 96.19 188 LEU A N 1
ATOM 1444 C CA . LEU A 1 188 ? 5.273 -15.940 -10.303 1.00 96.19 188 LEU A CA 1
ATOM 1445 C C . LEU A 1 188 ? 3.782 -16.033 -10.652 1.00 96.19 188 LEU A C 1
ATOM 1447 O O . LEU A 1 188 ? 3.354 -16.955 -11.341 1.00 96.19 188 LEU A O 1
ATOM 1451 N N . ARG A 1 189 ? 2.984 -15.047 -10.244 1.00 97.44 189 ARG A N 1
ATOM 1452 C CA . ARG A 1 189 ? 1.540 -15.007 -10.514 1.00 97.44 189 ARG A CA 1
ATOM 1453 C C . ARG A 1 189 ? 1.196 -13.937 -11.540 1.00 97.44 189 ARG A C 1
ATOM 1455 O O . ARG A 1 189 ? 1.574 -12.783 -11.363 1.00 97.44 189 ARG A O 1
ATOM 1462 N N . TYR A 1 190 ? 0.448 -14.314 -12.573 1.00 97.62 190 TYR A N 1
ATOM 1463 C CA . TYR A 1 190 ? -0.141 -13.401 -13.553 1.00 97.62 190 TYR A CA 1
ATOM 1464 C C . TYR A 1 190 ? -1.559 -12.992 -13.137 1.00 97.62 190 TYR A C 1
ATOM 1466 O O . TYR A 1 190 ? -2.326 -13.829 -12.660 1.00 97.62 190 TYR A O 1
ATOM 1474 N N . PHE A 1 191 ? -1.909 -11.723 -13.345 1.00 97.50 191 PHE A N 1
ATOM 1475 C CA . PHE A 1 191 ? -3.229 -11.164 -13.058 1.00 97.50 191 PHE A CA 1
ATOM 1476 C C . PHE A 1 191 ? -3.855 -10.630 -14.356 1.00 97.50 191 PHE A C 1
ATOM 1478 O O . PHE A 1 191 ? -3.469 -9.548 -14.818 1.00 97.50 191 PHE A O 1
ATOM 1485 N N . PRO A 1 192 ? -4.797 -11.363 -14.980 1.00 97.06 192 PRO A N 1
ATOM 1486 C CA . PRO A 1 192 ? -5.411 -10.945 -16.241 1.00 97.06 192 PRO A CA 1
ATOM 1487 C C . PRO A 1 192 ? -6.202 -9.633 -16.128 1.00 97.06 192 PRO A C 1
ATOM 1489 O O . PRO A 1 192 ? -6.377 -8.944 -17.130 1.00 97.06 192 PRO A O 1
ATOM 1492 N N . GLU A 1 193 ? -6.648 -9.258 -14.928 1.00 97.50 193 GLU A N 1
ATOM 1493 C CA . GLU A 1 193 ? -7.404 -8.033 -14.658 1.00 97.50 193 GLU A CA 1
ATOM 1494 C C . GLU A 1 193 ? -6.600 -6.767 -14.973 1.00 97.50 193 GLU A C 1
ATOM 1496 O O . GLU A 1 193 ? -7.156 -5.778 -15.452 1.00 97.50 193 GLU A O 1
ATOM 1501 N N . THR A 1 194 ? -5.285 -6.799 -14.742 1.00 97.19 194 THR A N 1
ATOM 1502 C CA . THR A 1 194 ? -4.392 -5.656 -14.991 1.00 97.19 194 THR A CA 1
ATOM 1503 C C . THR A 1 194 ? -3.354 -5.929 -16.076 1.00 97.19 194 THR A C 1
ATOM 1505 O O . THR A 1 194 ? -2.782 -4.991 -16.641 1.00 97.19 194 THR A O 1
ATOM 1508 N N . GLY A 1 195 ? -3.134 -7.201 -16.416 1.00 96.12 195 GLY A N 1
ATOM 1509 C CA . GLY A 1 195 ? -2.115 -7.643 -17.362 1.00 96.12 195 GLY A CA 1
ATOM 1510 C C . GLY A 1 195 ? -0.695 -7.588 -16.798 1.00 96.12 195 GLY A C 1
ATOM 1511 O O . GLY A 1 195 ? 0.261 -7.602 -17.571 1.00 96.12 195 GLY A O 1
ATOM 1512 N N . PHE A 1 196 ? -0.545 -7.500 -15.475 1.00 96.81 196 PHE A N 1
ATOM 1513 C CA . PHE A 1 196 ? 0.741 -7.549 -14.781 1.00 96.81 196 PHE A CA 1
ATOM 1514 C C . PHE A 1 196 ? 0.872 -8.838 -13.975 1.00 96.81 196 PHE A C 1
ATOM 1516 O O . PHE A 1 196 ? -0.105 -9.539 -13.719 1.00 96.81 196 PHE A O 1
ATOM 1523 N N . GLY A 1 197 ? 2.090 -9.142 -13.541 1.00 96.12 197 GLY A N 1
ATOM 1524 C CA . GLY A 1 197 ? 2.314 -10.213 -12.584 1.00 96.12 197 GLY A CA 1
ATOM 1525 C C . GLY A 1 197 ? 3.243 -9.814 -11.458 1.00 96.12 197 GLY A C 1
ATOM 1526 O O . GLY A 1 197 ? 3.885 -8.766 -11.498 1.00 96.12 197 GLY A O 1
ATOM 1527 N N . VAL A 1 198 ? 3.277 -10.662 -10.442 1.00 97.81 198 VAL A N 1
ATOM 1528 C CA . VAL A 1 198 ? 4.037 -10.473 -9.207 1.00 97.81 198 VAL A CA 1
ATOM 1529 C C . VAL A 1 198 ? 4.883 -11.716 -9.004 1.00 97.81 198 VAL A C 1
ATOM 1531 O O . VAL A 1 198 ? 4.352 -12.826 -9.090 1.00 97.81 198 VAL A O 1
ATOM 1534 N N . GLY A 1 199 ? 6.178 -11.545 -8.751 1.00 96.50 199 GLY A N 1
ATOM 1535 C CA . GLY A 1 199 ? 7.108 -12.657 -8.584 1.00 96.50 199 GLY A CA 1
ATOM 1536 C C . GLY A 1 199 ? 7.959 -12.565 -7.323 1.00 96.50 199 GLY A C 1
ATOM 1537 O O . GLY A 1 199 ? 7.969 -11.556 -6.616 1.00 96.50 199 GLY A O 1
ATOM 1538 N N . GLY A 1 200 ? 8.670 -13.655 -7.037 1.00 95.50 200 GLY A N 1
ATOM 1539 C CA . GLY A 1 200 ? 9.727 -13.717 -6.030 1.00 95.50 200 GLY A CA 1
ATOM 1540 C C . GLY A 1 200 ? 9.323 -13.173 -4.656 1.00 95.50 200 GLY A C 1
ATOM 1541 O O . GLY A 1 200 ? 8.271 -13.509 -4.112 1.00 95.50 200 GLY A O 1
ATOM 1542 N N . LEU A 1 201 ? 10.178 -12.315 -4.088 1.00 96.31 201 LEU A N 1
ATOM 1543 C CA . LEU A 1 201 ? 9.976 -11.747 -2.749 1.00 96.31 201 LEU A CA 1
ATOM 1544 C C . LEU A 1 201 ? 8.729 -10.858 -2.658 1.00 96.31 201 LEU A C 1
ATOM 1546 O O . LEU A 1 201 ? 8.128 -10.772 -1.589 1.00 96.31 201 LEU A O 1
ATOM 1550 N N . PHE A 1 202 ? 8.322 -10.211 -3.752 1.00 98.19 202 PHE A N 1
ATOM 1551 C CA . PHE A 1 202 ? 7.099 -9.411 -3.765 1.00 98.19 202 PHE A CA 1
ATOM 1552 C C . PHE A 1 202 ? 5.852 -10.287 -3.751 1.00 98.19 202 PHE A C 1
ATOM 1554 O O . PHE A 1 202 ? 4.915 -9.957 -3.027 1.00 98.19 202 PHE A O 1
ATOM 1561 N N . LEU A 1 203 ? 5.850 -11.420 -4.463 1.00 98.12 203 LEU A N 1
ATOM 1562 C CA . LEU A 1 203 ? 4.726 -12.360 -4.417 1.00 98.12 203 LEU A CA 1
ATOM 1563 C C . LEU A 1 203 ? 4.593 -12.965 -3.023 1.00 98.12 203 LEU A C 1
ATOM 1565 O O . LEU A 1 203 ? 3.506 -12.929 -2.450 1.00 98.12 203 LEU A O 1
ATOM 1569 N N . GLN A 1 204 ? 5.708 -13.423 -2.449 1.00 97.25 204 GLN A N 1
ATOM 1570 C CA . GLN A 1 204 ? 5.732 -13.948 -1.086 1.00 97.25 204 GLN A CA 1
ATOM 1571 C C . GLN A 1 204 ? 5.182 -12.921 -0.086 1.00 97.25 204 GLN A C 1
ATOM 1573 O O . GLN A 1 204 ? 4.279 -13.225 0.692 1.00 97.25 204 GLN A O 1
ATOM 1578 N N . TYR A 1 205 ? 5.683 -11.682 -0.131 1.00 97.38 205 TYR A N 1
ATOM 1579 C CA . TYR A 1 205 ? 5.210 -10.630 0.763 1.00 97.38 205 TYR A CA 1
ATOM 1580 C C . TYR A 1 205 ? 3.720 -10.325 0.554 1.00 97.38 205 TYR A C 1
ATOM 1582 O O . TYR A 1 205 ? 2.991 -10.159 1.531 1.00 97.38 205 TYR A O 1
ATOM 1590 N N . TRP A 1 206 ? 3.251 -10.270 -0.696 1.00 98.06 206 TRP A N 1
ATOM 1591 C CA . TRP A 1 206 ? 1.844 -10.032 -1.018 1.00 98.06 206 TRP A CA 1
ATOM 1592 C C . TRP A 1 206 ? 0.949 -11.109 -0.392 1.00 98.06 206 TRP A C 1
ATOM 1594 O O . TRP A 1 206 ? -0.002 -10.773 0.313 1.00 98.06 206 TRP A O 1
ATOM 1604 N N . GLU A 1 207 ? 1.282 -12.388 -0.577 1.00 97.56 207 GLU A N 1
ATOM 1605 C CA . GLU A 1 207 ? 0.504 -13.521 -0.058 1.00 97.56 207 GLU A CA 1
ATOM 1606 C C . GLU A 1 207 ? 0.491 -13.570 1.473 1.00 97.56 207 GLU A C 1
ATOM 1608 O O . GLU A 1 207 ? -0.569 -13.722 2.081 1.00 97.56 207 GLU A O 1
ATOM 1613 N N . GLU A 1 208 ? 1.647 -13.366 2.107 1.00 95.94 208 GLU A N 1
ATOM 1614 C CA . GLU A 1 208 ? 1.786 -13.402 3.567 1.00 95.94 208 GLU A CA 1
ATOM 1615 C C . GLU A 1 208 ? 1.093 -12.225 4.272 1.00 95.94 208 GLU A C 1
ATOM 1617 O O . GLU A 1 208 ? 0.762 -12.320 5.453 1.00 95.94 208 GLU A O 1
ATOM 1622 N N . ASN A 1 209 ? 0.864 -11.109 3.572 1.00 95.50 209 ASN A N 1
ATOM 1623 C CA . ASN A 1 209 ? 0.351 -9.873 4.169 1.00 95.50 209 ASN A CA 1
ATOM 1624 C C . ASN A 1 209 ? -1.061 -9.508 3.679 1.00 95.50 209 ASN A C 1
ATOM 1626 O O . ASN A 1 209 ? -1.417 -8.332 3.649 1.00 95.50 209 ASN A O 1
ATOM 1630 N N . GLY A 1 210 ? -1.882 -10.509 3.343 1.00 94.31 210 GLY A N 1
ATOM 1631 C CA . GLY A 1 210 ? -3.321 -10.347 3.083 1.00 94.31 210 GLY A CA 1
ATOM 1632 C C . GLY A 1 210 ? -3.704 -10.121 1.619 1.00 94.31 210 GLY A C 1
ATOM 1633 O O . GLY A 1 210 ? -4.873 -9.868 1.323 1.00 94.31 210 GLY A O 1
ATOM 1634 N N . GLY A 1 211 ? -2.735 -10.214 0.710 1.00 96.50 211 GLY A N 1
ATOM 1635 C CA . GLY A 1 211 ? -2.924 -10.260 -0.732 1.00 96.50 211 GLY A CA 1
ATOM 1636 C C . GLY A 1 211 ? -3.878 -9.206 -1.280 1.00 96.50 211 GLY A C 1
ATOM 1637 O O . GLY A 1 211 ? -3.736 -8.010 -1.012 1.00 96.50 211 GLY A O 1
ATOM 1638 N N . LEU A 1 212 ? -4.870 -9.669 -2.043 1.00 96.50 212 LEU A N 1
ATOM 1639 C CA . LEU A 1 212 ? -5.780 -8.815 -2.804 1.00 96.50 212 LEU A CA 1
ATOM 1640 C C . LEU A 1 212 ? -6.525 -7.824 -1.906 1.00 96.50 212 LEU A C 1
ATOM 1642 O O . LEU A 1 212 ? -6.655 -6.657 -2.258 1.00 96.50 212 LEU A O 1
ATOM 1646 N N . GLN A 1 213 ? -6.957 -8.256 -0.720 1.00 93.00 213 GLN A N 1
ATOM 1647 C CA . GLN A 1 213 ? -7.681 -7.390 0.211 1.00 93.00 213 GLN A CA 1
ATOM 1648 C C . GLN A 1 213 ? -6.804 -6.248 0.744 1.00 93.00 213 GLN A C 1
ATOM 1650 O O . GLN A 1 213 ? -7.294 -5.139 0.949 1.00 93.00 213 GLN A O 1
ATOM 1655 N N . SER A 1 214 ? -5.515 -6.510 0.982 1.00 95.06 214 SER A N 1
ATOM 1656 C CA . SER A 1 214 ? -4.605 -5.514 1.563 1.00 95.06 214 SER A CA 1
ATOM 1657 C C . SER A 1 214 ? -4.000 -4.587 0.510 1.00 95.06 214 SER A C 1
ATOM 1659 O O . SER A 1 214 ? -3.894 -3.385 0.745 1.00 95.06 214 SER A O 1
ATOM 1661 N N . PHE A 1 215 ? -3.621 -5.124 -0.651 1.00 98.00 215 PHE A N 1
ATOM 1662 C CA . PHE A 1 215 ? -2.808 -4.401 -1.634 1.00 98.00 215 PHE A CA 1
ATOM 1663 C C . PHE A 1 215 ? -3.516 -4.146 -2.965 1.00 98.00 215 PHE A C 1
ATOM 1665 O O . PHE A 1 215 ? -3.115 -3.241 -3.697 1.00 98.00 215 PHE A O 1
ATOM 1672 N N . GLY A 1 216 ? -4.579 -4.893 -3.263 1.00 98.25 216 GLY A N 1
ATOM 1673 C CA . GLY A 1 216 ? -5.194 -4.914 -4.585 1.00 98.25 216 GLY A CA 1
ATOM 1674 C C . GLY A 1 216 ? -4.320 -5.612 -5.628 1.00 98.25 216 GLY A C 1
ATOM 1675 O O . GLY A 1 216 ? -3.362 -6.328 -5.301 1.00 98.25 216 GLY A O 1
ATOM 1676 N N . TYR A 1 217 ? -4.677 -5.415 -6.892 1.00 98.62 217 TYR A N 1
ATOM 1677 C CA . TYR A 1 217 ? -3.953 -5.965 -8.034 1.00 98.62 217 TYR A CA 1
ATOM 1678 C C . TYR A 1 217 ? -2.622 -5.232 -8.285 1.00 98.62 217 TYR A C 1
ATOM 1680 O O . TYR A 1 217 ? -2.490 -4.050 -7.950 1.00 98.62 217 TYR A O 1
ATOM 1688 N N . PRO A 1 218 ? -1.617 -5.891 -8.893 1.00 98.56 218 PRO A N 1
ATOM 1689 C CA . PRO A 1 218 ? -0.441 -5.193 -9.404 1.00 98.56 218 PRO A CA 1
ATOM 1690 C C . PRO A 1 218 ? -0.834 -4.268 -10.559 1.00 98.56 218 PRO A C 1
ATOM 1692 O O . PRO A 1 218 ? -1.572 -4.668 -11.457 1.00 98.56 218 PRO A O 1
ATOM 1695 N N . ILE A 1 219 ? -0.302 -3.050 -10.575 1.00 97.88 219 ILE A N 1
ATOM 1696 C CA . ILE A 1 219 ? -0.556 -2.046 -11.628 1.00 97.88 219 ILE A CA 1
ATOM 1697 C C . ILE A 1 219 ? 0.721 -1.640 -12.376 1.00 97.88 219 ILE A C 1
ATOM 1699 O O . ILE A 1 219 ? 0.697 -0.744 -13.220 1.00 97.88 219 ILE A O 1
ATOM 1703 N N . SER A 1 220 ? 1.840 -2.303 -12.077 1.00 96.75 220 SER A N 1
ATOM 1704 C CA . SER A 1 220 ? 3.100 -2.193 -12.808 1.00 96.75 220 SER A CA 1
ATOM 1705 C C . SER A 1 220 ? 3.857 -3.523 -12.805 1.00 96.75 220 SER A C 1
ATOM 1707 O O . SER A 1 220 ? 3.597 -4.398 -11.978 1.00 96.75 220 SER A O 1
ATOM 1709 N N . ALA A 1 221 ? 4.852 -3.657 -13.685 1.00 94.75 221 ALA A N 1
ATOM 1710 C CA . ALA A 1 221 ? 5.938 -4.620 -13.492 1.00 94.75 221 ALA A CA 1
ATOM 1711 C C . ALA A 1 221 ? 6.864 -4.158 -12.348 1.00 94.75 221 ALA A C 1
ATOM 1713 O O . ALA A 1 221 ? 6.712 -3.040 -11.841 1.00 94.75 221 ALA A O 1
ATOM 1714 N N . GLU A 1 222 ? 7.832 -4.987 -11.957 1.00 94.19 222 GLU A N 1
ATOM 1715 C CA . GLU A 1 222 ? 8.911 -4.526 -11.084 1.00 94.19 222 GLU A CA 1
ATOM 1716 C C . GLU A 1 222 ? 9.932 -3.678 -11.860 1.00 94.19 222 GLU A C 1
ATOM 1718 O O . GLU A 1 222 ? 10.280 -3.999 -12.999 1.00 94.19 222 GLU A O 1
ATOM 1723 N N . PHE A 1 223 ? 10.445 -2.613 -11.248 1.00 92.81 223 PHE A N 1
ATOM 1724 C CA . PHE A 1 223 ? 11.450 -1.736 -11.855 1.00 92.81 223 PHE A CA 1
ATOM 1725 C C . PHE A 1 223 ? 12.278 -0.983 -10.820 1.00 92.81 223 PHE A C 1
ATOM 1727 O O . PHE A 1 223 ? 11.898 -0.917 -9.657 1.00 92.81 223 PHE A O 1
ATOM 1734 N N . ASP A 1 224 ? 13.399 -0.397 -11.237 1.00 92.19 224 ASP A N 1
ATOM 1735 C CA . ASP A 1 224 ? 14.231 0.405 -10.342 1.00 92.19 224 ASP A CA 1
ATOM 1736 C C . ASP A 1 224 ? 13.778 1.876 -10.361 1.00 92.19 224 ASP A C 1
ATOM 1738 O O . ASP A 1 224 ? 13.578 2.486 -11.417 1.00 92.19 224 ASP A O 1
ATOM 1742 N N . GLU A 1 225 ? 13.593 2.457 -9.178 1.00 89.81 225 GLU A N 1
ATOM 1743 C CA . GLU A 1 225 ? 13.120 3.831 -8.999 1.00 89.81 225 GLU A CA 1
ATOM 1744 C C . GLU A 1 225 ? 13.999 4.568 -7.986 1.00 89.81 225 GLU A C 1
ATOM 1746 O O . GLU A 1 225 ? 14.288 4.045 -6.905 1.00 89.81 225 GLU A O 1
ATOM 1751 N N . VAL A 1 226 ? 14.424 5.786 -8.338 1.00 88.94 226 VAL A N 1
ATOM 1752 C CA . VAL A 1 226 ? 15.237 6.644 -7.466 1.00 88.94 226 VAL A CA 1
ATOM 1753 C C . VAL A 1 226 ? 14.314 7.589 -6.713 1.00 88.94 226 VAL A C 1
ATOM 1755 O O . VAL A 1 226 ? 13.702 8.474 -7.315 1.00 88.94 226 VAL A O 1
ATOM 1758 N N . GLN A 1 227 ? 14.212 7.395 -5.401 1.00 83.25 227 GLN A N 1
ATOM 1759 C CA . GLN A 1 227 ? 13.388 8.217 -4.520 1.00 83.25 227 GLN A CA 1
ATOM 1760 C C . GLN A 1 227 ? 13.935 9.650 -4.410 1.00 83.25 227 GLN A C 1
ATOM 1762 O O . GLN A 1 227 ? 15.106 9.886 -4.721 1.00 83.25 227 GLN A O 1
ATOM 1767 N N . PRO A 1 228 ? 13.122 10.628 -3.963 1.00 77.06 228 PRO A N 1
ATOM 1768 C CA . PRO A 1 228 ? 13.568 12.016 -3.810 1.00 77.06 228 PRO A CA 1
ATOM 1769 C C . PRO A 1 228 ? 14.790 12.201 -2.893 1.00 77.06 228 PRO A C 1
ATOM 1771 O O . PRO A 1 228 ? 15.511 13.184 -3.034 1.00 77.06 228 PRO A O 1
ATOM 1774 N N . ASP A 1 229 ? 15.053 11.253 -1.988 1.00 76.25 229 ASP A N 1
ATOM 1775 C CA . ASP A 1 229 ? 16.242 11.225 -1.123 1.00 76.25 229 ASP A CA 1
ATOM 1776 C C . ASP A 1 229 ? 17.506 10.659 -1.810 1.00 76.25 229 ASP A C 1
ATOM 1778 O O . ASP A 1 229 ? 18.567 10.553 -1.194 1.00 76.25 229 ASP A O 1
ATOM 1782 N N . GLY A 1 230 ? 17.410 10.297 -3.093 1.00 83.12 230 GLY A N 1
ATOM 1783 C CA . GLY A 1 230 ? 18.503 9.774 -3.911 1.00 83.12 230 GLY A CA 1
ATOM 1784 C C . GLY A 1 230 ? 18.727 8.266 -3.794 1.00 83.12 230 GLY A C 1
ATOM 1785 O O . GLY A 1 230 ? 19.609 7.733 -4.472 1.00 83.12 230 GLY A O 1
ATOM 1786 N N . ARG A 1 231 ? 17.954 7.546 -2.973 1.00 84.81 231 ARG A N 1
ATOM 1787 C CA . ARG A 1 231 ? 18.079 6.088 -2.846 1.00 84.81 231 ARG A CA 1
ATOM 1788 C C . ARG A 1 231 ? 17.350 5.380 -3.981 1.00 84.81 231 ARG A C 1
ATOM 1790 O O . ARG A 1 231 ? 16.219 5.720 -4.316 1.00 84.81 231 ARG A O 1
ATOM 1797 N N . ALA A 1 232 ? 17.988 4.359 -4.543 1.00 88.81 232 ALA A N 1
ATOM 1798 C CA . ALA A 1 232 ? 17.385 3.494 -5.547 1.00 88.81 232 ALA A CA 1
ATOM 1799 C C . ALA A 1 232 ? 16.823 2.227 -4.895 1.00 88.81 232 ALA A C 1
ATOM 1801 O O . ALA A 1 232 ? 17.524 1.557 -4.130 1.00 88.81 232 ALA A O 1
ATOM 1802 N N . PHE A 1 233 ? 15.589 1.879 -5.244 1.00 91.75 233 PHE A N 1
ATOM 1803 C CA . PHE A 1 233 ? 14.967 0.620 -4.846 1.00 91.75 233 PHE A CA 1
ATOM 1804 C C . PHE A 1 233 ? 14.395 -0.091 -6.061 1.00 91.75 233 PHE A C 1
ATOM 1806 O O . PHE A 1 233 ? 13.899 0.555 -6.985 1.00 91.75 233 PHE A O 1
ATOM 1813 N N . ARG A 1 234 ? 14.396 -1.425 -6.012 1.00 94.19 234 ARG A N 1
ATOM 1814 C CA . ARG A 1 234 ? 13.483 -2.215 -6.834 1.00 94.19 234 ARG A CA 1
ATOM 1815 C C . ARG A 1 234 ? 12.088 -2.033 -6.255 1.00 94.19 234 ARG A C 1
ATOM 1817 O O . ARG A 1 234 ? 11.898 -2.269 -5.062 1.00 94.19 234 ARG A O 1
ATOM 1824 N N . VAL A 1 235 ? 11.138 -1.615 -7.080 1.00 96.00 235 VAL A N 1
ATOM 1825 C CA . VAL A 1 235 ? 9.765 -1.326 -6.671 1.00 96.00 235 VAL A CA 1
ATOM 1826 C C . VAL A 1 235 ? 8.747 -2.018 -7.560 1.00 96.00 235 VAL A C 1
ATOM 1828 O O . VAL A 1 235 ? 9.026 -2.324 -8.717 1.00 96.00 235 VAL A O 1
ATOM 1831 N N . GLN A 1 236 ? 7.547 -2.219 -7.028 1.00 97.94 236 GLN A N 1
ATOM 1832 C CA . GLN A 1 236 ? 6.361 -2.566 -7.805 1.00 97.94 236 GLN A CA 1
ATOM 1833 C C . GLN A 1 236 ? 5.149 -1.843 -7.222 1.00 97.94 236 GLN A C 1
ATOM 1835 O O . GLN A 1 236 ? 4.978 -1.778 -6.004 1.00 97.94 236 GLN A O 1
ATOM 1840 N N . TYR A 1 237 ? 4.310 -1.288 -8.092 1.00 98.25 237 TYR A N 1
ATOM 1841 C CA . TYR A 1 237 ? 3.071 -0.639 -7.695 1.00 98.25 237 TYR A CA 1
ATOM 1842 C C . TYR A 1 237 ? 1.906 -1.625 -7.724 1.00 98.25 237 TYR A C 1
ATOM 1844 O O . TYR A 1 237 ? 1.728 -2.393 -8.671 1.00 98.25 237 TYR A O 1
ATOM 1852 N N . PHE A 1 238 ? 1.082 -1.531 -6.691 1.00 98.81 238 PHE A N 1
ATOM 1853 C CA . PHE A 1 238 ? -0.209 -2.187 -6.541 1.00 98.81 238 PHE A CA 1
ATOM 1854 C C . PHE A 1 238 ? -1.281 -1.111 -6.410 1.00 98.81 238 PHE A C 1
ATOM 1856 O O . PHE A 1 238 ? -0.963 0.058 -6.203 1.00 98.81 238 PHE A O 1
ATOM 1863 N N . GLU A 1 239 ? -2.556 -1.469 -6.497 1.00 98.75 239 GLU A N 1
ATOM 1864 C CA . GLU A 1 239 ? -3.636 -0.484 -6.385 1.00 98.75 239 GLU A CA 1
ATOM 1865 C C . GLU A 1 239 ? -3.582 0.315 -5.068 1.00 98.75 239 GLU A C 1
ATOM 1867 O O . GLU A 1 239 ? -3.849 1.518 -5.050 1.00 98.75 239 GLU A O 1
ATOM 1872 N N . ARG A 1 240 ? -3.190 -0.333 -3.965 1.00 98.62 240 ARG A N 1
ATOM 1873 C CA . ARG A 1 240 ? -3.265 0.223 -2.601 1.00 98.62 240 ARG A CA 1
ATOM 1874 C C . ARG A 1 240 ? -1.900 0.423 -1.941 1.00 98.62 240 ARG A C 1
ATOM 1876 O O . ARG A 1 240 ? -1.841 0.790 -0.773 1.00 98.62 240 ARG A O 1
ATOM 1883 N N . ALA A 1 241 ? -0.801 0.157 -2.649 1.00 98.44 241 ALA A N 1
ATOM 1884 C CA . ALA A 1 241 ? 0.547 0.258 -2.092 1.00 98.44 241 ALA A CA 1
ATOM 1885 C C . ALA A 1 241 ? 1.633 0.342 -3.175 1.00 98.44 241 ALA A C 1
ATOM 1887 O O . ALA A 1 241 ? 1.418 -0.010 -4.332 1.00 98.44 241 ALA A O 1
ATOM 1888 N N . ARG A 1 242 ? 2.842 0.733 -2.767 1.00 98.06 242 ARG A N 1
ATOM 1889 C CA . ARG A 1 242 ? 4.087 0.466 -3.497 1.00 98.06 242 ARG A CA 1
ATOM 1890 C C . ARG A 1 242 ? 4.937 -0.458 -2.646 1.00 98.06 242 ARG A C 1
ATOM 1892 O O . ARG A 1 242 ? 5.148 -0.150 -1.479 1.00 98.06 242 ARG A O 1
ATOM 1899 N N . PHE A 1 243 ? 5.420 -1.555 -3.208 1.00 98.31 243 PHE A N 1
ATOM 1900 C CA . PHE A 1 243 ? 6.417 -2.394 -2.548 1.00 98.31 243 PHE A CA 1
ATOM 1901 C C . PHE A 1 243 ? 7.807 -1.905 -2.908 1.00 98.31 243 PHE A C 1
ATOM 1903 O O . PHE A 1 243 ? 8.052 -1.521 -4.050 1.00 98.31 243 PHE A O 1
ATOM 1910 N N . GLU A 1 244 ? 8.703 -1.940 -1.933 1.00 96.81 244 GLU A N 1
ATOM 1911 C CA . GLU A 1 244 ? 10.106 -1.576 -2.065 1.00 96.81 244 GLU A CA 1
ATOM 1912 C C . GLU A 1 244 ? 10.961 -2.719 -1.528 1.00 96.81 244 GLU A C 1
ATOM 1914 O O . GLU A 1 244 ? 10.735 -3.226 -0.426 1.00 96.81 244 GLU A O 1
ATOM 1919 N N . LEU A 1 245 ? 11.948 -3.142 -2.315 1.00 95.75 245 LEU A N 1
ATOM 1920 C CA . LEU A 1 245 ? 12.954 -4.095 -1.873 1.00 95.75 245 LEU A CA 1
ATOM 1921 C C . LEU A 1 245 ? 14.099 -3.332 -1.201 1.00 95.75 245 LEU A C 1
ATOM 1923 O O . LEU A 1 245 ? 14.747 -2.508 -1.842 1.00 95.75 245 LEU A O 1
ATOM 1927 N N . HIS A 1 246 ? 14.390 -3.647 0.060 1.00 93.38 246 HIS A N 1
ATOM 1928 C CA . HIS A 1 246 ? 15.455 -3.049 0.865 1.00 93.38 246 HIS A CA 1
ATOM 1929 C C . HIS A 1 246 ? 16.608 -4.049 1.063 1.00 93.38 246 HIS A C 1
ATOM 1931 O O . HIS A 1 246 ? 16.581 -4.839 2.012 1.00 93.38 246 HIS A O 1
ATOM 1937 N N . PRO A 1 247 ? 17.680 -4.003 0.243 1.00 87.81 247 PRO A N 1
ATOM 1938 C CA . PRO A 1 247 ? 18.793 -4.953 0.340 1.00 87.81 247 PRO A CA 1
ATOM 1939 C C . PRO A 1 247 ? 19.507 -4.919 1.696 1.00 87.81 247 PRO A C 1
ATOM 1941 O O . PRO A 1 247 ? 19.990 -5.940 2.174 1.00 87.81 247 PRO A O 1
ATOM 1944 N N . ALA A 1 248 ? 19.526 -3.757 2.357 1.00 88.75 248 ALA A N 1
ATOM 1945 C CA . ALA A 1 248 ? 20.090 -3.602 3.700 1.00 88.75 248 ALA A CA 1
ATOM 1946 C C . ALA A 1 248 ? 19.345 -4.419 4.776 1.00 88.75 248 ALA A C 1
ATOM 1948 O O . ALA A 1 248 ? 19.895 -4.670 5.845 1.00 88.75 248 ALA A O 1
ATOM 1949 N N . ALA A 1 249 ? 18.109 -4.841 4.495 1.00 88.50 249 ALA A N 1
ATOM 1950 C CA . ALA A 1 249 ? 17.287 -5.675 5.363 1.00 88.50 249 ALA A CA 1
ATOM 1951 C C . ALA A 1 249 ? 17.222 -7.143 4.891 1.00 88.50 249 ALA A C 1
ATOM 1953 O O . ALA A 1 249 ? 16.364 -7.900 5.354 1.00 88.50 249 ALA A O 1
ATOM 1954 N N . ALA A 1 250 ? 18.109 -7.562 3.978 1.00 89.25 250 ALA A N 1
ATOM 1955 C CA . ALA A 1 250 ? 18.160 -8.932 3.474 1.00 89.25 250 ALA A CA 1
ATOM 1956 C C . ALA A 1 250 ? 18.276 -9.965 4.609 1.00 89.25 250 ALA A C 1
ATOM 1958 O O . ALA A 1 250 ? 19.001 -9.775 5.587 1.00 89.25 250 ALA A O 1
ATOM 1959 N N . GLY A 1 251 ? 17.538 -11.070 4.474 1.00 87.56 251 GLY A N 1
ATOM 1960 C CA . GLY A 1 251 ? 17.453 -12.115 5.499 1.00 87.56 251 GLY A CA 1
ATOM 1961 C C . GLY A 1 251 ? 16.578 -11.753 6.705 1.00 87.56 251 GLY A C 1
ATOM 1962 O O . GLY A 1 251 ? 16.561 -12.496 7.684 1.00 87.56 251 GLY A O 1
ATOM 1963 N N . THR A 1 252 ? 15.850 -10.633 6.655 1.00 90.31 252 THR A N 1
ATOM 1964 C CA . THR A 1 252 ? 14.863 -10.252 7.674 1.00 90.31 252 THR A CA 1
ATOM 1965 C C . THR A 1 252 ? 13.457 -10.169 7.071 1.00 90.31 252 THR A C 1
ATOM 1967 O O . THR A 1 252 ? 13.324 -9.982 5.859 1.00 90.31 252 THR A O 1
ATOM 1970 N N . PRO A 1 253 ? 12.394 -10.188 7.897 1.00 86.25 253 PRO A N 1
ATOM 1971 C CA . PRO A 1 253 ? 11.031 -9.911 7.435 1.00 86.25 253 PRO A CA 1
ATOM 1972 C C . PRO A 1 253 ? 10.819 -8.495 6.861 1.00 86.25 253 PRO A C 1
ATOM 1974 O O . PRO A 1 253 ? 9.731 -8.191 6.377 1.00 86.25 253 PRO A O 1
ATOM 1977 N N . TYR A 1 254 ? 11.818 -7.610 6.943 1.00 90.19 254 TYR A N 1
ATOM 1978 C CA . TYR A 1 254 ? 11.754 -6.216 6.488 1.00 90.19 254 TYR A CA 1
ATOM 1979 C C . TYR A 1 254 ? 12.461 -5.990 5.147 1.00 90.19 254 TYR A C 1
ATOM 1981 O O . TYR A 1 254 ? 12.690 -4.843 4.765 1.00 90.19 254 TYR A O 1
ATOM 1989 N N . VAL A 1 255 ? 12.845 -7.068 4.450 1.00 94.75 255 VAL A N 1
ATOM 1990 C CA . VAL A 1 255 ? 13.451 -6.989 3.113 1.00 94.75 255 VAL A CA 1
ATOM 1991 C C . VAL A 1 255 ? 12.484 -6.411 2.078 1.00 94.75 255 VAL A C 1
ATOM 1993 O O . VAL A 1 255 ? 12.928 -5.721 1.170 1.00 94.75 255 VAL A O 1
ATOM 1996 N N . VAL A 1 256 ? 11.177 -6.631 2.243 1.00 96.56 256 VAL A N 1
ATOM 1997 C CA . VAL A 1 256 ? 10.122 -5.926 1.505 1.00 96.56 256 VAL A CA 1
ATOM 1998 C C . VAL A 1 256 ? 9.392 -5.009 2.478 1.00 96.56 256 VAL A C 1
ATOM 2000 O O . VAL A 1 256 ? 8.988 -5.437 3.565 1.00 96.56 256 VAL A O 1
ATOM 2003 N N . GLN A 1 257 ? 9.240 -3.744 2.100 1.00 95.62 257 GLN A N 1
ATOM 2004 C CA . GLN A 1 257 ? 8.488 -2.748 2.860 1.00 95.62 257 GLN A CA 1
ATOM 2005 C C . GLN A 1 257 ? 7.523 -2.006 1.941 1.00 95.62 257 GLN A C 1
ATOM 2007 O O . GLN A 1 257 ? 7.673 -2.031 0.719 1.00 95.62 257 GLN A O 1
ATOM 2012 N N . LEU A 1 258 ? 6.526 -1.342 2.531 1.00 96.56 258 LEU A N 1
ATOM 2013 C CA . LEU A 1 258 ? 5.673 -0.433 1.773 1.00 96.56 258 LEU A CA 1
ATOM 2014 C C . LEU A 1 258 ? 6.339 0.938 1.670 1.00 96.56 258 LEU A C 1
ATOM 2016 O O . LEU A 1 258 ? 6.860 1.451 2.664 1.00 96.56 258 LEU A O 1
ATOM 2020 N N . GLY A 1 259 ? 6.277 1.526 0.481 1.00 94.25 259 GLY A N 1
ATOM 2021 C CA . GLY A 1 259 ? 6.710 2.892 0.234 1.00 94.25 259 GLY A CA 1
ATOM 2022 C C . GLY A 1 259 ? 5.822 3.925 0.923 1.00 94.25 259 GLY A C 1
ATOM 2023 O O . GLY A 1 259 ? 4.666 3.658 1.258 1.00 94.25 259 GLY A O 1
ATOM 2024 N N . LEU A 1 260 ? 6.359 5.131 1.103 1.00 94.56 260 LEU A N 1
ATOM 2025 C CA . LEU A 1 260 ? 5.730 6.239 1.834 1.00 94.56 260 LEU A CA 1
ATOM 2026 C C . LEU A 1 260 ? 4.638 6.961 1.015 1.00 94.56 260 LEU A C 1
ATOM 2028 O O . LEU A 1 260 ? 4.627 8.185 0.907 1.00 94.56 260 LEU A O 1
ATOM 2032 N N . LEU A 1 261 ? 3.726 6.211 0.385 1.00 96.00 261 LEU A N 1
ATOM 2033 C CA . LEU A 1 261 ? 2.709 6.790 -0.503 1.00 96.00 261 LEU A CA 1
ATOM 2034 C C . LEU A 1 261 ? 1.704 7.677 0.238 1.00 96.00 261 LEU A C 1
ATOM 2036 O O . LEU A 1 261 ? 1.175 8.617 -0.350 1.00 96.00 261 LEU A O 1
ATOM 2040 N N . GLY A 1 262 ? 1.446 7.393 1.516 1.00 96.62 262 GLY A N 1
ATOM 2041 C CA . GLY A 1 262 ? 0.568 8.214 2.342 1.00 96.62 262 GLY A CA 1
ATOM 2042 C C . GLY A 1 262 ? 1.155 9.606 2.571 1.00 96.62 262 GLY A C 1
ATOM 2043 O O . GLY A 1 262 ? 0.494 10.594 2.257 1.00 96.62 262 GLY A O 1
ATOM 2044 N N . SER A 1 263 ? 2.419 9.686 3.000 1.00 93.88 263 SER A N 1
ATOM 2045 C CA . SER A 1 263 ? 3.159 10.951 3.108 1.00 93.88 263 SER A CA 1
ATOM 2046 C C . SER A 1 263 ? 3.217 11.680 1.773 1.00 93.88 263 SER A C 1
ATOM 2048 O O . SER A 1 263 ? 2.869 12.858 1.697 1.00 93.88 263 SER A O 1
ATOM 2050 N N . ALA A 1 264 ? 3.584 10.969 0.706 1.00 92.88 264 ALA A N 1
ATOM 2051 C CA . ALA A 1 264 ? 3.783 11.593 -0.589 1.00 92.88 264 ALA A CA 1
ATOM 2052 C C . ALA A 1 264 ? 2.489 12.208 -1.154 1.00 92.88 264 ALA A C 1
ATOM 2054 O O . ALA A 1 264 ? 2.519 13.308 -1.703 1.00 92.88 264 ALA A O 1
ATOM 2055 N N . LEU A 1 265 ? 1.340 11.545 -0.984 1.00 94.88 265 LEU A N 1
ATOM 2056 C CA . LEU A 1 265 ? 0.041 12.086 -1.397 1.00 94.88 265 LEU A CA 1
ATOM 2057 C C . LEU A 1 265 ? -0.457 13.200 -0.471 1.00 94.88 265 LEU A C 1
ATOM 2059 O O . LEU A 1 265 ? -0.973 14.202 -0.960 1.00 94.88 265 LEU A O 1
ATOM 2063 N N . TYR A 1 266 ? -0.308 13.042 0.847 1.00 95.31 266 TYR A N 1
ATOM 2064 C CA . TYR A 1 266 ? -0.808 14.011 1.822 1.00 95.31 266 TYR A CA 1
ATOM 2065 C C . TYR A 1 266 ? -0.054 15.346 1.758 1.00 95.31 266 TYR A C 1
ATOM 2067 O O . TYR A 1 266 ? -0.673 16.408 1.800 1.00 95.31 266 TYR A O 1
ATOM 2075 N N . PHE A 1 267 ? 1.274 15.302 1.611 1.00 93.19 267 PHE A N 1
ATOM 2076 C CA . PHE A 1 267 ? 2.120 16.496 1.517 1.00 93.19 267 PHE A CA 1
ATOM 2077 C C . PHE A 1 267 ? 2.352 16.976 0.078 1.00 93.19 267 PHE A C 1
ATOM 2079 O O . PHE A 1 267 ? 2.967 18.024 -0.120 1.00 93.19 267 PHE A O 1
ATOM 2086 N N . GLY A 1 268 ? 1.859 16.244 -0.927 1.00 89.62 268 GLY A N 1
ATOM 2087 C CA . GLY A 1 268 ? 2.047 16.589 -2.337 1.00 89.62 268 GLY A CA 1
ATOM 2088 C C . GLY A 1 268 ? 3.512 16.524 -2.773 1.00 89.62 268 GLY A C 1
ATOM 2089 O O . GLY A 1 268 ? 3.982 17.396 -3.505 1.00 89.62 268 GLY A O 1
ATOM 2090 N N . GLU A 1 269 ? 4.248 15.521 -2.297 1.00 87.62 269 GLU A N 1
ATOM 2091 C CA . GLU A 1 269 ? 5.668 15.367 -2.600 1.00 87.62 269 GLU A CA 1
ATOM 2092 C C . GLU A 1 269 ? 5.907 15.108 -4.100 1.00 87.62 269 GLU A C 1
ATOM 2094 O O . GLU A 1 269 ? 5.092 14.462 -4.773 1.00 87.62 269 GLU A O 1
ATOM 2099 N N . PRO A 1 270 ? 7.048 15.566 -4.649 1.00 79.69 270 PRO A N 1
ATOM 2100 C CA . PRO A 1 270 ? 7.417 15.273 -6.025 1.00 79.69 270 PRO A CA 1
ATOM 2101 C C . PRO A 1 270 ? 7.506 13.768 -6.283 1.00 79.69 270 PRO A C 1
ATOM 2103 O O . PRO A 1 270 ? 8.016 13.000 -5.466 1.00 79.69 270 PRO A O 1
ATOM 2106 N N . ARG A 1 271 ? 7.069 13.347 -7.472 1.00 83.06 271 ARG A N 1
ATOM 2107 C CA . ARG A 1 271 ? 7.236 11.957 -7.898 1.00 83.06 271 ARG A CA 1
ATOM 2108 C C . ARG A 1 271 ? 8.709 11.659 -8.216 1.00 83.06 271 ARG A C 1
ATOM 2110 O O . ARG A 1 271 ? 9.374 12.503 -8.821 1.00 83.06 271 ARG A O 1
ATOM 2117 N N . PRO A 1 272 ? 9.205 10.464 -7.862 1.00 81.56 272 PRO A N 1
ATOM 2118 C CA . PRO A 1 272 ? 10.566 10.038 -8.144 1.00 81.56 272 PRO A CA 1
ATOM 2119 C C . PRO A 1 272 ? 10.840 9.899 -9.639 1.00 81.56 272 PRO A C 1
ATOM 2121 O O . PRO A 1 272 ? 9.931 9.741 -10.460 1.00 81.56 272 PRO A O 1
ATOM 2124 N N . GLN A 1 273 ? 12.126 9.901 -9.983 1.00 76.00 273 GLN A N 1
ATOM 2125 C CA . GLN A 1 273 ? 12.558 9.592 -11.338 1.00 76.00 273 GLN A CA 1
ATOM 2126 C C . GLN A 1 273 ? 12.455 8.088 -11.578 1.00 76.00 273 GLN A C 1
ATOM 2128 O O . GLN A 1 273 ? 13.018 7.269 -10.849 1.00 76.00 273 GLN A O 1
ATOM 2133 N N . THR A 1 274 ? 11.724 7.734 -12.628 1.00 78.69 274 THR A N 1
ATOM 2134 C CA . THR A 1 274 ? 11.452 6.348 -12.989 1.00 78.69 274 THR A CA 1
ATOM 2135 C C . THR A 1 274 ? 12.352 5.899 -14.128 1.00 78.69 274 THR A C 1
ATOM 2137 O O . THR A 1 274 ? 12.334 6.503 -15.200 1.00 78.69 274 THR A O 1
ATOM 2140 N N . VAL A 1 275 ? 13.041 4.773 -13.946 1.00 75.44 275 VAL A N 1
ATOM 2141 C CA . VAL A 1 275 ? 13.688 4.046 -15.042 1.00 75.44 275 VAL A CA 1
ATOM 2142 C C . VAL A 1 275 ? 12.909 2.753 -15.265 1.00 75.44 275 VAL A C 1
ATOM 2144 O O . VAL A 1 275 ? 13.155 1.741 -14.616 1.00 75.44 275 VAL A O 1
ATOM 2147 N N . GLN A 1 276 ? 11.917 2.787 -16.160 1.00 71.94 276 GLN A N 1
ATOM 2148 C CA . GLN A 1 276 ? 11.151 1.578 -16.471 1.00 71.94 276 GLN A CA 1
ATOM 2149 C C . GLN A 1 276 ? 12.007 0.631 -17.331 1.00 71.94 276 GLN A C 1
ATOM 2151 O O . GLN A 1 276 ? 12.462 1.043 -18.404 1.00 71.94 276 GLN A O 1
ATOM 2156 N N . PRO A 1 277 ? 12.222 -0.629 -16.918 1.00 68.50 277 PRO A N 1
ATOM 2157 C CA . PRO A 1 277 ? 12.825 -1.629 -17.767 1.00 68.50 277 PRO A CA 1
ATOM 2158 C C . PRO A 1 277 ? 11.863 -1.943 -18.907 1.00 68.50 277 PRO A C 1
ATOM 2160 O O . PRO A 1 277 ? 10.638 -1.899 -18.765 1.00 68.50 277 PRO A O 1
ATOM 2163 N N . ARG A 1 278 ? 12.427 -2.308 -20.057 1.00 69.19 278 ARG A N 1
ATOM 2164 C CA . ARG A 1 278 ? 11.634 -2.985 -21.080 1.00 69.19 278 ARG A CA 1
ATOM 2165 C C . ARG A 1 278 ? 11.192 -4.329 -20.494 1.00 69.19 278 ARG A C 1
ATOM 2167 O O . ARG A 1 278 ? 12.064 -5.038 -19.980 1.00 69.19 278 ARG A O 1
ATOM 2174 N N . PRO A 1 279 ? 9.896 -4.685 -20.553 1.00 65.00 279 PRO A N 1
ATOM 2175 C CA . PRO A 1 279 ? 9.455 -6.011 -20.156 1.00 65.00 279 PRO A CA 1
ATOM 2176 C C . PRO A 1 279 ? 10.307 -7.048 -20.884 1.00 65.00 279 PRO A C 1
ATOM 2178 O O . PRO A 1 279 ? 10.415 -7.027 -22.110 1.00 65.00 279 PRO A O 1
ATOM 2181 N N . THR A 1 280 ? 10.996 -7.888 -20.119 1.00 54.78 280 THR A N 1
ATOM 2182 C CA . THR A 1 280 ? 11.710 -9.025 -20.697 1.00 54.78 280 THR A CA 1
ATOM 2183 C C . THR A 1 280 ? 10.685 -10.145 -20.847 1.00 54.78 280 THR A C 1
ATOM 2185 O O . THR A 1 280 ? 9.929 -10.355 -19.894 1.00 54.78 280 THR A O 1
ATOM 2188 N N . PRO A 1 281 ? 10.613 -10.838 -21.999 1.00 55.91 281 PRO A N 1
ATOM 2189 C CA . PRO A 1 281 ? 9.746 -11.998 -22.138 1.00 55.91 281 PRO A CA 1
ATOM 2190 C C . PRO A 1 281 ? 10.025 -12.975 -20.999 1.00 55.91 281 PRO A C 1
ATOM 2192 O O . PRO A 1 281 ? 11.178 -13.342 -20.758 1.00 55.91 281 PRO A O 1
ATOM 2195 N N . VAL A 1 282 ? 8.979 -13.340 -20.262 1.00 53.19 282 VAL A N 1
ATOM 2196 C CA . VAL A 1 282 ? 9.073 -14.395 -19.256 1.00 53.19 282 VAL A CA 1
ATOM 2197 C C . VAL A 1 282 ? 9.249 -15.716 -20.021 1.00 53.19 282 VAL A C 1
ATOM 2199 O O . VAL A 1 282 ? 8.429 -15.981 -20.901 1.00 53.19 282 VAL A O 1
ATOM 2202 N N . PRO A 1 283 ? 10.306 -16.508 -19.756 1.00 43.34 283 PRO A N 1
ATOM 2203 C CA . PRO A 1 283 ? 10.508 -17.798 -20.412 1.00 43.34 283 PRO A CA 1
ATOM 2204 C C . PRO A 1 283 ? 9.482 -18.844 -19.973 1.00 43.34 283 PRO A C 1
ATOM 2206 O O . PRO A 1 283 ? 9.058 -18.814 -18.787 1.00 43.34 283 PRO A O 1
#

Foldseek 3Di:
DDDDDDDDDDDDDDYDDDDDDDDDDDDDDDDDDDDDDPPPVVVVVVVVVVVVVVVVVVVCCVVVVPPDPPPCPPPPPPDDPLCLLCVDLCPPPPPDDDDPDPPPQEQQEPVCVVVCVVLPHCQAQNGWPDHFDQDPNWTWTFGQQFIKTADPVQPPHPVRIATAQLLCVLCPPPDADAADDDDDDPFKDADPVQNHIDGDPRVVLLVVNPHCRNFNAWNYYWFWWQDPSRDIFTWTTTRRFIWTQDPSQPPHPSRIGTHRSRCCVVVVNDDTDGDHDNHDHDD